Protein AF-A0A921MNQ8-F1 (afdb_monomer)

Solvent-accessible surface area (backbone atoms only — not comparable to full-atom values): 16212 Å² total; per-residue (Å²): 132,75,90,80,47,59,71,80,48,76,34,34,32,34,28,33,43,46,39,56,14,23,49,24,14,42,30,33,13,11,67,68,68,28,52,24,38,37,38,22,56,44,91,56,85,64,49,97,42,64,63,49,69,59,57,82,58,82,85,42,83,50,44,30,28,70,40,35,52,50,43,34,72,71,53,42,96,52,57,78,63,79,76,83,46,85,70,76,75,62,81,83,52,67,67,60,55,50,52,52,54,54,48,49,29,53,77,20,60,36,46,75,43,60,48,31,36,80,76,42,54,35,69,58,90,50,33,36,43,28,35,31,33,37,44,96,87,44,67,33,28,35,40,21,57,22,37,36,34,40,74,37,60,49,46,38,73,60,64,24,90,54,69,70,82,87,68,84,67,82,89,77,85,81,81,92,72,86,78,77,77,79,79,86,71,78,86,84,92,79,93,79,82,92,74,98,66,93,68,86,70,77,78,75,75,84,73,80,58,76,66,48,29,41,48,93,72,30,40,26,41,36,42,26,40,89,42,43,60,81,53,92,84,48,57,77,59,49,68,35,34,44,47,17,15,43,44,5,30,52,52,10,42,51,40,25,53,23,46,71,67,75,44,50,69,91,73,57,57,63,68,62,50,51,53,53,38,50,76,56,48,41,50,117

InterPro domains:
  IPR036188 FAD/NAD(P)-binding domain superfamily [G3DSA:3.50.50.60] (9-174)
  IPR036188 FAD/NAD(P)-binding domain superfamily [SSF51905] (6-259)
  IPR039650 H(2):CoB-CoM heterodisulfide,ferredoxin reductase subunit A-like [PTHR43498] (10-164)

Organism: NCBI:txid106588

Foldseek 3Di:
DQVPFAAPAEWQEEFEAQELLSLLQLLLLLQLVTRYEYEHQAPARCHVPPPLLLPPCLVPLQCWFPSLVLLCQQVPPCSNPPPVDPVVSPDSDPVSSRVSSVVSSVVSVYHYHYSKAFDEFDDDQQEGQFTWIAHPNGIHTYGYQAYEYAPLPHCVRSVFPWPDPPPPDDDDDDDDDDPDDDDPDDDDDDDDDDDDDPDPDPPPDDDDDLVQQQGPRHKRYGYAALRGDDDDVCSVVCNRSSNRNLSSSLNNNLSSVCSVVVHISVPDDPVVSVVVCVVSTGDD

Structure (mmCIF, N/CA/C/O backbone):
data_AF-A0A921MNQ8-F1
#
_entry.id   AF-A0A921MNQ8-F1
#
loop_
_atom_site.group_PDB
_atom_site.id
_atom_site.type_symbol
_atom_site.label_atom_id
_atom_site.label_alt_id
_atom_site.label_comp_id
_atom_site.label_asym_id
_atom_site.label_entity_id
_atom_site.label_seq_id
_atom_site.pdbx_PDB_ins_code
_atom_site.Cartn_x
_atom_site.Cartn_y
_atom_site.Cartn_z
_atom_site.occupancy
_atom_site.B_iso_or_equiv
_atom_site.auth_seq_id
_atom_site.auth_comp_id
_atom_site.auth_asym_id
_atom_site.auth_atom_id
_atom_site.pdbx_PDB_model_num
ATOM 1 N N . MET A 1 1 ? -15.368 -4.681 20.243 1.00 48.28 1 MET A N 1
ATOM 2 C CA . MET A 1 1 ? -16.269 -3.681 19.640 1.00 48.28 1 MET A CA 1
ATOM 3 C C . MET A 1 1 ? -15.423 -2.714 18.827 1.00 48.28 1 MET A C 1
ATOM 5 O O . MET A 1 1 ? -14.555 -2.076 19.402 1.00 48.28 1 MET A O 1
ATOM 9 N N . ILE A 1 2 ? -15.581 -2.697 17.499 1.00 54.72 2 ILE A N 1
ATOM 10 C CA . ILE A 1 2 ? -14.886 -1.758 16.589 1.00 54.72 2 ILE A CA 1
ATOM 11 C C . ILE A 1 2 ? -15.704 -0.458 16.424 1.00 54.72 2 ILE A C 1
ATOM 13 O O . ILE A 1 2 ? -15.151 0.575 16.066 1.00 54.72 2 ILE A O 1
ATOM 17 N N . HIS A 1 3 ? -17.005 -0.504 16.741 1.00 55.00 3 HIS A N 1
ATOM 18 C CA . HIS A 1 3 ? -17.980 0.561 16.488 1.00 55.00 3 HIS A CA 1
ATOM 19 C C . HIS A 1 3 ? -17.766 1.867 17.276 1.00 55.00 3 HIS A C 1
ATOM 21 O O . HIS A 1 3 ? -18.306 2.884 16.858 1.00 55.00 3 HIS A O 1
ATOM 27 N N . ASP A 1 4 ? -16.927 1.874 18.318 1.00 75.88 4 ASP A N 1
ATOM 28 C CA . ASP A 1 4 ? -16.710 3.055 19.174 1.00 75.88 4 ASP A CA 1
ATOM 29 C C . ASP A 1 4 ? -15.338 3.728 18.981 1.00 75.88 4 ASP A C 1
ATOM 31 O O . ASP A 1 4 ? -14.985 4.651 19.714 1.00 75.88 4 ASP A O 1
ATOM 35 N N . LEU A 1 5 ? -14.523 3.280 18.017 1.00 89.31 5 LEU A N 1
ATOM 36 C CA . LEU A 1 5 ? -13.203 3.878 17.798 1.00 89.31 5 LEU A CA 1
ATOM 37 C C . LEU A 1 5 ? -13.298 5.155 16.944 1.00 89.31 5 LEU A C 1
ATOM 39 O O . LEU A 1 5 ? -13.879 5.117 15.855 1.00 89.31 5 LEU A O 1
ATOM 43 N N . PRO A 1 6 ? -12.666 6.272 17.355 1.00 94.06 6 PRO A N 1
ATOM 44 C CA . PRO A 1 6 ? -12.668 7.494 16.563 1.00 94.06 6 PRO A CA 1
ATOM 45 C C . PRO A 1 6 ? -11.903 7.285 15.250 1.00 94.06 6 PRO A C 1
ATOM 47 O O . PRO A 1 6 ? -10.738 6.871 15.237 1.00 94.06 6 PRO A O 1
ATOM 50 N N . VAL A 1 7 ? -12.557 7.599 14.130 1.00 96.06 7 VAL A N 1
ATOM 51 C CA . VAL A 1 7 ? -11.935 7.574 12.801 1.00 96.06 7 VAL A CA 1
ATOM 52 C C . VAL A 1 7 ? -11.150 8.864 12.594 1.00 96.06 7 VAL A C 1
ATOM 54 O O . VAL A 1 7 ? -11.740 9.932 12.444 1.00 96.06 7 VAL A O 1
ATOM 57 N N . ILE A 1 8 ? -9.821 8.773 12.539 1.00 96.38 8 ILE A N 1
ATOM 58 C CA . ILE A 1 8 ? -8.952 9.960 12.428 1.00 96.38 8 ILE A CA 1
ATOM 59 C C . ILE A 1 8 ? -8.482 10.262 11.003 1.00 96.38 8 ILE A C 1
ATOM 61 O O . ILE A 1 8 ? -8.055 11.383 10.702 1.00 96.38 8 ILE A O 1
ATOM 65 N N . ARG A 1 9 ? -8.540 9.266 10.113 1.00 97.00 9 ARG A N 1
ATOM 66 C CA . ARG A 1 9 ? -8.137 9.377 8.707 1.00 97.00 9 ARG A CA 1
ATOM 67 C C . ARG A 1 9 ? -8.991 8.477 7.817 1.00 97.00 9 ARG A C 1
ATOM 69 O O . ARG A 1 9 ? -9.457 7.416 8.228 1.00 97.00 9 ARG A O 1
ATOM 76 N N . LYS A 1 10 ? -9.150 8.918 6.568 1.00 98.00 10 LYS A N 1
ATOM 77 C CA . LYS A 1 10 ? -9.687 8.134 5.450 1.00 98.00 10 LYS A CA 1
ATOM 78 C C . LYS A 1 10 ? -8.758 8.295 4.251 1.00 98.00 10 LYS A C 1
ATOM 80 O O . LYS A 1 10 ? -8.403 9.434 3.920 1.00 98.00 10 LYS A O 1
ATOM 85 N N . ALA A 1 11 ? -8.400 7.188 3.617 1.00 98.38 11 ALA A N 1
ATOM 86 C CA . ALA A 1 11 ? -7.505 7.138 2.466 1.00 98.38 11 ALA A CA 1
ATOM 87 C C . ALA A 1 11 ? -8.079 6.230 1.368 1.00 98.38 11 ALA A C 1
ATOM 89 O O . ALA A 1 11 ? -8.935 5.383 1.623 1.00 98.38 11 ALA A O 1
ATOM 90 N N . ASP A 1 12 ? -7.607 6.407 0.139 1.00 98.62 12 ASP A N 1
ATOM 91 C CA . ASP A 1 12 ? -7.882 5.453 -0.934 1.00 98.62 12 ASP A CA 1
ATOM 92 C C . ASP A 1 12 ? -7.065 4.179 -0.708 1.00 98.62 12 ASP A C 1
ATOM 94 O O . ASP A 1 12 ? -7.605 3.074 -0.747 1.00 98.62 12 ASP A O 1
ATOM 98 N N . VAL A 1 13 ? -5.775 4.349 -0.400 1.00 98.69 13 VAL A N 1
ATOM 99 C CA . VAL A 1 13 ? -4.830 3.256 -0.167 1.00 98.69 13 VAL A CA 1
ATOM 100 C C . VAL A 1 13 ? -4.113 3.469 1.163 1.00 98.69 13 VAL A C 1
ATOM 102 O O . VAL A 1 13 ? -3.535 4.530 1.401 1.00 98.69 13 VAL A O 1
ATOM 105 N N . VAL A 1 14 ? -4.123 2.451 2.023 1.00 98.56 14 VAL A N 1
ATOM 106 C CA . VAL A 1 14 ? -3.311 2.414 3.248 1.00 98.56 14 VAL A CA 1
ATOM 107 C C . VAL A 1 14 ? -2.235 1.347 3.101 1.00 98.56 14 VAL A C 1
ATOM 109 O O . VAL A 1 14 ? -2.548 0.185 2.855 1.00 98.56 14 VAL A O 1
ATOM 112 N N . VAL A 1 15 ? -0.971 1.723 3.271 1.00 97.38 15 VAL A N 1
ATOM 113 C CA . VAL A 1 15 ? 0.187 0.828 3.169 1.00 97.38 15 VAL A CA 1
ATOM 114 C C . VAL A 1 15 ? 0.813 0.633 4.544 1.00 97.38 15 VAL A C 1
ATOM 116 O O . VAL A 1 15 ? 1.037 1.597 5.277 1.00 97.38 15 VAL A O 1
ATOM 119 N N . LEU A 1 16 ? 1.098 -0.619 4.901 1.00 94.56 16 LEU A N 1
ATOM 120 C CA . LEU A 1 16 ? 1.581 -0.976 6.235 1.00 94.56 16 LEU A CA 1
ATOM 121 C C . LEU A 1 16 ? 3.096 -1.261 6.236 1.00 94.56 16 LEU A C 1
ATOM 123 O O . LEU A 1 16 ? 3.588 -2.114 5.489 1.00 94.56 16 LEU A O 1
ATOM 127 N N . GLY A 1 17 ? 3.827 -0.570 7.113 1.00 88.50 17 GLY A N 1
ATOM 128 C CA . GLY A 1 17 ? 5.274 -0.679 7.327 1.00 88.50 17 GLY A CA 1
ATOM 129 C C . GLY A 1 17 ? 6.124 0.132 6.345 1.00 88.50 17 GLY A C 1
ATOM 130 O O . GLY A 1 17 ? 5.618 0.699 5.386 1.00 88.50 17 GLY A O 1
ATOM 131 N N . THR A 1 18 ? 7.443 0.156 6.547 1.00 85.38 18 THR A N 1
ATOM 132 C CA . THR A 1 18 ? 8.406 0.898 5.702 1.00 85.38 18 THR A CA 1
ATOM 133 C C . THR A 1 18 ? 9.465 0.007 5.049 1.00 85.38 18 THR A C 1
ATOM 135 O O . THR A 1 18 ? 10.602 0.406 4.808 1.00 85.38 18 THR A O 1
ATOM 138 N N . ARG A 1 19 ? 9.096 -1.230 4.707 1.00 81.31 19 ARG A N 1
ATOM 139 C CA . ARG A 1 19 ? 9.978 -2.159 3.978 1.00 81.31 19 ARG A CA 1
ATOM 140 C C . ARG A 1 19 ? 10.089 -1.773 2.494 1.00 81.31 19 ARG A C 1
ATOM 142 O O . ARG A 1 19 ? 9.254 -1.014 2.009 1.00 81.31 19 ARG A O 1
ATOM 149 N N . PRO A 1 20 ? 11.053 -2.324 1.724 1.00 79.25 20 PRO A N 1
ATOM 150 C CA . PRO A 1 20 ? 11.201 -1.996 0.302 1.00 79.25 20 PRO A CA 1
ATOM 151 C C . PRO A 1 20 ? 9.910 -2.160 -0.512 1.00 79.25 20 PRO A C 1
ATOM 153 O O . PRO A 1 20 ? 9.582 -1.296 -1.317 1.00 79.25 20 PRO A O 1
ATOM 156 N N . ALA A 1 21 ? 9.152 -3.230 -0.244 1.00 84.69 21 ALA A N 1
ATOM 157 C CA . ALA A 1 21 ? 7.840 -3.452 -0.844 1.00 84.69 21 ALA A CA 1
ATOM 158 C C . ALA A 1 21 ? 6.834 -2.360 -0.450 1.00 84.69 21 ALA A C 1
ATOM 160 O O . ALA A 1 21 ? 6.159 -1.815 -1.314 1.00 84.69 21 ALA A O 1
ATOM 161 N N . SER A 1 22 ? 6.780 -1.980 0.829 1.00 89.69 22 SER A N 1
ATOM 162 C CA . SER A 1 22 ? 5.887 -0.922 1.308 1.00 89.69 22 SER A CA 1
ATOM 163 C C . SER A 1 22 ? 6.189 0.423 0.653 1.00 89.69 22 SER A C 1
ATOM 165 O O . SER A 1 22 ? 5.273 1.113 0.219 1.00 89.69 22 SER A O 1
ATOM 167 N N . ILE A 1 23 ? 7.468 0.795 0.537 1.00 91.19 23 ILE A N 1
ATOM 168 C CA . ILE A 1 23 ? 7.842 2.073 -0.081 1.00 91.19 23 ILE A CA 1
ATOM 169 C C . ILE A 1 23 ? 7.516 2.064 -1.576 1.00 91.19 23 ILE A C 1
ATOM 171 O O . ILE A 1 23 ? 6.903 3.013 -2.059 1.00 91.19 23 ILE A O 1
ATOM 175 N N . GLY A 1 24 ? 7.857 0.985 -2.289 1.00 91.19 24 GLY A N 1
ATOM 176 C CA . GLY A 1 24 ? 7.499 0.834 -3.701 1.00 91.19 24 GLY A CA 1
ATOM 177 C C . GLY A 1 24 ? 5.985 0.909 -3.921 1.00 91.19 24 GLY A C 1
ATOM 178 O O . GLY A 1 24 ? 5.531 1.595 -4.832 1.00 91.19 24 GLY A O 1
ATOM 179 N N . ALA A 1 25 ? 5.201 0.279 -3.041 1.00 94.25 25 ALA A N 1
ATOM 180 C CA . ALA A 1 25 ? 3.743 0.318 -3.090 1.00 94.25 25 ALA A CA 1
ATOM 181 C C . ALA A 1 25 ? 3.180 1.715 -2.830 1.00 94.25 25 ALA A C 1
ATOM 183 O O . ALA A 1 25 ? 2.339 2.188 -3.590 1.00 94.25 25 ALA A O 1
ATOM 184 N N . ALA A 1 26 ? 3.660 2.395 -1.791 1.00 96.88 26 ALA A N 1
ATOM 185 C CA . ALA A 1 26 ? 3.174 3.719 -1.432 1.00 96.88 26 ALA A CA 1
ATOM 186 C C . ALA A 1 26 ? 3.508 4.763 -2.504 1.00 96.88 26 ALA A C 1
ATOM 188 O O . ALA A 1 26 ? 2.627 5.510 -2.927 1.00 96.88 26 ALA A O 1
ATOM 189 N N . VAL A 1 27 ? 4.753 4.775 -2.996 1.00 96.69 27 VAL A N 1
ATOM 190 C CA . VAL A 1 27 ? 5.181 5.682 -4.072 1.00 96.69 27 VAL A CA 1
ATOM 191 C C . VAL A 1 27 ? 4.382 5.424 -5.348 1.00 96.69 27 VAL A C 1
ATOM 193 O O . VAL A 1 27 ? 3.910 6.371 -5.975 1.00 96.69 27 VAL A O 1
ATOM 196 N N . ALA A 1 28 ? 4.191 4.159 -5.729 1.00 96.31 28 ALA A N 1
ATOM 197 C CA . ALA A 1 28 ? 3.429 3.820 -6.925 1.00 96.31 28 ALA A CA 1
ATOM 198 C C . ALA A 1 28 ? 1.945 4.200 -6.804 1.00 96.31 28 ALA A C 1
ATOM 200 O O . ALA A 1 28 ? 1.397 4.788 -7.732 1.00 96.31 28 ALA A O 1
ATOM 201 N N . ALA A 1 29 ? 1.309 3.933 -5.659 1.00 98.06 29 ALA A N 1
ATOM 202 C CA . ALA A 1 29 ? -0.084 4.310 -5.424 1.00 98.06 29 ALA A CA 1
ATOM 203 C C . ALA A 1 29 ? -0.283 5.837 -5.451 1.00 98.06 29 ALA A C 1
ATOM 205 O O . ALA A 1 29 ? -1.207 6.325 -6.104 1.00 98.06 29 ALA A O 1
ATOM 206 N N . GLY A 1 30 ? 0.615 6.589 -4.804 1.00 98.19 30 GLY A N 1
ATOM 207 C CA . GLY A 1 30 ? 0.588 8.053 -4.811 1.00 98.19 30 GLY A CA 1
ATOM 208 C C . GLY A 1 30 ? 0.765 8.640 -6.215 1.00 98.19 30 GLY A C 1
ATOM 209 O O . GLY A 1 30 ? -0.012 9.497 -6.631 1.00 98.19 30 GLY A O 1
ATOM 210 N N . ARG A 1 31 ? 1.707 8.106 -7.007 1.00 97.31 31 ARG A N 1
ATOM 211 C CA . ARG A 1 31 ? 1.929 8.520 -8.410 1.00 97.31 31 ARG A CA 1
ATOM 212 C C . ARG A 1 31 ? 0.764 8.193 -9.343 1.00 97.31 31 ARG A C 1
ATOM 214 O O . ARG A 1 31 ? 0.559 8.898 -10.325 1.00 97.31 31 ARG A O 1
ATOM 221 N N . GLU A 1 32 ? -0.020 7.165 -9.031 1.00 97.44 32 GLU A N 1
ATOM 222 C CA . GLU A 1 32 ? -1.281 6.863 -9.723 1.00 97.44 32 GLU A CA 1
ATOM 223 C C . GLU A 1 32 ? -2.452 7.764 -9.276 1.00 97.44 32 GLU A C 1
ATOM 225 O O . GLU A 1 32 ? -3.580 7.606 -9.759 1.00 97.44 32 GLU A O 1
ATOM 230 N N . GLY A 1 33 ? -2.190 8.721 -8.378 1.00 97.69 33 GLY A N 1
ATOM 231 C CA . GLY A 1 33 ? -3.136 9.733 -7.914 1.00 97.69 33 GLY A CA 1
ATOM 232 C C . GLY A 1 33 ? -4.012 9.297 -6.740 1.00 97.69 33 GLY A C 1
ATOM 233 O O . GLY A 1 33 ? -4.976 9.992 -6.422 1.00 97.69 33 GLY A O 1
ATOM 234 N N . ALA A 1 34 ? -3.727 8.159 -6.100 1.00 98.50 34 ALA A N 1
ATOM 235 C CA . ALA A 1 34 ? -4.500 7.710 -4.946 1.00 98.50 34 ALA A CA 1
ATOM 236 C C . ALA A 1 34 ? -4.126 8.503 -3.686 1.00 98.50 34 ALA A C 1
ATOM 238 O O . ALA A 1 34 ? -2.939 8.687 -3.391 1.00 98.50 34 ALA A O 1
ATOM 239 N N . LYS A 1 35 ? -5.123 8.890 -2.875 1.00 98.69 35 LYS A N 1
ATOM 240 C CA . LYS A 1 35 ? -4.875 9.423 -1.529 1.00 98.69 35 LYS A CA 1
ATOM 241 C C . LYS A 1 35 ? -4.254 8.323 -0.670 1.00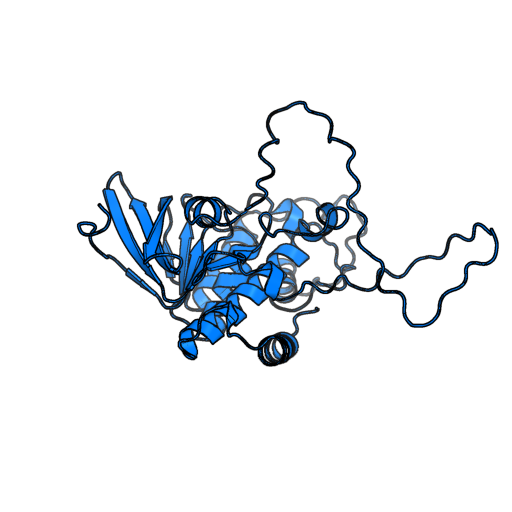 98.69 35 LYS A C 1
ATOM 243 O O . LYS A 1 35 ? -4.965 7.447 -0.172 1.00 98.69 35 LYS A O 1
ATOM 248 N N . THR A 1 36 ? -2.934 8.365 -0.525 1.00 98.75 36 THR A N 1
ATOM 249 C CA . THR A 1 36 ? -2.142 7.261 0.023 1.00 98.75 36 THR A CA 1
ATOM 250 C C . THR A 1 36 ? -1.602 7.606 1.404 1.00 98.75 36 THR A C 1
ATOM 252 O O . THR A 1 36 ? -0.995 8.661 1.589 1.00 98.75 36 THR A O 1
ATOM 255 N N . LEU A 1 37 ? -1.799 6.695 2.356 1.00 98.50 37 LEU A N 1
ATOM 256 C CA . LEU A 1 37 ? -1.279 6.790 3.718 1.00 98.50 37 LEU A CA 1
ATOM 257 C C . LEU A 1 37 ? -0.336 5.618 4.006 1.00 98.50 37 LEU A C 1
ATOM 259 O O . LEU A 1 37 ? -0.728 4.461 3.866 1.00 98.50 37 LEU A O 1
ATOM 263 N N . LEU A 1 38 ? 0.888 5.908 4.436 1.00 97.38 38 LEU A N 1
ATOM 264 C CA . LEU A 1 38 ? 1.884 4.924 4.862 1.00 97.38 38 LEU A CA 1
ATOM 265 C C . LEU A 1 38 ? 2.004 4.940 6.391 1.00 97.38 38 LEU A C 1
ATOM 267 O O . LEU A 1 38 ? 2.269 5.992 6.971 1.00 97.38 38 LEU A O 1
ATOM 271 N N . ILE A 1 39 ? 1.833 3.790 7.044 1.00 96.12 39 ILE A N 1
ATOM 272 C CA . ILE A 1 39 ? 1.850 3.680 8.512 1.00 96.12 39 ILE A CA 1
ATOM 273 C C . ILE A 1 39 ? 3.083 2.904 8.971 1.00 96.12 39 ILE A C 1
ATOM 275 O O . ILE A 1 39 ? 3.310 1.777 8.533 1.00 96.12 39 ILE A O 1
ATOM 279 N N . GLU A 1 40 ? 3.845 3.479 9.896 1.00 92.12 40 GLU A N 1
ATOM 280 C CA . GLU A 1 40 ? 5.062 2.901 10.458 1.00 92.12 40 GLU A CA 1
ATOM 281 C C . GLU A 1 40 ? 5.087 3.001 11.990 1.00 92.12 40 GLU A C 1
ATOM 283 O O . GLU A 1 40 ? 4.847 4.059 12.574 1.00 92.12 40 GLU A O 1
ATOM 288 N N . ARG A 1 41 ? 5.454 1.897 12.653 1.00 91.56 41 ARG A N 1
ATOM 289 C CA . ARG A 1 41 ? 5.579 1.827 14.118 1.00 91.56 41 ARG A CA 1
ATOM 290 C C . ARG A 1 41 ? 6.832 2.534 14.636 1.00 91.56 41 ARG A C 1
ATOM 292 O O . ARG A 1 41 ? 6.852 3.006 15.771 1.00 91.56 41 ARG A O 1
ATOM 299 N N . SER A 1 42 ? 7.890 2.572 13.835 1.00 88.94 42 SER A N 1
ATOM 300 C CA . SER A 1 42 ? 9.168 3.196 14.165 1.00 88.94 42 SER A CA 1
ATOM 301 C C . SER A 1 42 ? 9.099 4.723 14.024 1.00 88.94 42 SER A C 1
ATOM 303 O O . SER A 1 42 ? 8.158 5.285 13.468 1.00 88.94 42 SER A O 1
ATOM 305 N N . ARG A 1 43 ? 10.101 5.427 14.566 1.00 89.44 43 ARG A N 1
ATOM 306 C CA . ARG A 1 43 ? 10.205 6.905 14.506 1.00 89.44 43 ARG A CA 1
ATOM 307 C C . ARG A 1 43 ? 10.682 7.437 13.154 1.00 89.44 43 ARG A C 1
ATOM 309 O O . ARG A 1 43 ? 10.705 8.641 12.935 1.00 89.44 43 ARG A O 1
ATOM 316 N N . GLU A 1 44 ? 11.132 6.541 12.296 1.00 85.25 44 GLU A N 1
ATOM 317 C CA . GLU A 1 44 ? 11.717 6.828 11.001 1.00 85.25 44 GLU A CA 1
ATOM 318 C C . GLU A 1 44 ? 11.482 5.631 10.082 1.00 85.25 44 GLU A C 1
ATOM 320 O O . GLU A 1 44 ? 11.041 4.575 10.536 1.00 85.25 44 GLU A O 1
ATOM 325 N N . ILE A 1 45 ? 11.783 5.800 8.793 1.00 84.44 45 ILE A N 1
ATOM 326 C CA . ILE A 1 45 ? 11.735 4.713 7.815 1.00 84.44 45 ILE A CA 1
ATOM 327 C C . ILE A 1 45 ? 12.726 3.630 8.262 1.00 84.44 45 ILE A C 1
ATOM 329 O O . ILE A 1 45 ? 13.945 3.818 8.189 1.00 84.44 45 ILE A O 1
ATOM 333 N N . ASP A 1 46 ? 12.183 2.509 8.723 1.00 69.62 46 ASP A N 1
ATOM 334 C CA . ASP A 1 46 ? 12.907 1.384 9.300 1.00 69.62 46 ASP A CA 1
ATOM 335 C C . ASP A 1 46 ? 13.034 0.297 8.236 1.00 69.62 46 ASP A C 1
ATOM 337 O O . ASP A 1 46 ? 12.339 -0.716 8.243 1.00 69.62 46 ASP A O 1
ATOM 341 N N . VAL A 1 47 ? 13.893 0.551 7.243 1.00 64.44 47 VAL A N 1
ATOM 342 C CA . VAL A 1 47 ? 14.232 -0.453 6.231 1.00 64.44 47 VAL A CA 1
ATOM 343 C C . VAL A 1 47 ? 15.315 -1.363 6.830 1.00 64.44 47 VAL A C 1
ATOM 345 O O . VAL A 1 47 ? 16.480 -0.946 6.869 1.00 64.44 47 VAL A O 1
ATOM 348 N N . PRO A 1 48 ? 15.015 -2.612 7.253 1.00 50.94 48 PRO A N 1
ATOM 349 C CA . PRO A 1 48 ? 15.971 -3.476 7.960 1.00 50.94 48 PRO A CA 1
ATOM 350 C C . PRO A 1 48 ? 17.162 -3.931 7.101 1.00 50.94 48 PRO A C 1
ATOM 352 O O . PRO A 1 48 ? 17.970 -4.752 7.525 1.00 50.94 48 PRO A O 1
ATOM 355 N N . THR A 1 49 ? 17.296 -3.436 5.872 1.00 47.50 49 THR A N 1
ATOM 356 C CA . THR A 1 49 ? 18.307 -3.905 4.929 1.00 47.50 49 THR A CA 1
ATOM 357 C C . THR A 1 49 ? 18.627 -2.835 3.890 1.00 47.50 49 THR A C 1
ATOM 359 O O . THR A 1 49 ? 18.476 -3.017 2.686 1.00 47.50 49 THR A O 1
ATOM 362 N N . VAL A 1 50 ? 19.157 -1.701 4.363 1.00 41.47 50 VAL A N 1
ATOM 363 C CA . VAL A 1 50 ? 19.971 -0.816 3.507 1.00 41.47 50 VAL A CA 1
ATOM 364 C C . VAL A 1 50 ? 21.067 -1.636 2.813 1.00 41.47 50 VAL A C 1
ATOM 366 O O . VAL A 1 50 ? 21.361 -1.392 1.654 1.00 41.47 50 VAL A O 1
ATOM 369 N N . SER A 1 51 ? 21.608 -2.666 3.476 1.00 41.06 51 SER A N 1
ATOM 370 C CA . SER A 1 51 ? 22.519 -3.649 2.881 1.00 41.06 51 SER A CA 1
ATOM 371 C C . SER A 1 51 ? 21.908 -4.371 1.678 1.00 41.06 51 SER A C 1
ATOM 373 O O . SER A 1 51 ? 22.528 -4.359 0.630 1.00 41.06 51 SER A O 1
ATOM 375 N N . SER A 1 52 ? 20.688 -4.912 1.752 1.00 48.31 52 SER A N 1
ATOM 376 C CA . SER A 1 52 ? 20.126 -5.675 0.622 1.00 48.31 52 SER A CA 1
ATOM 377 C C . SER A 1 52 ? 19.570 -4.811 -0.509 1.00 48.31 52 SER A C 1
ATOM 379 O O . SER A 1 52 ? 19.573 -5.266 -1.645 1.00 48.31 52 SER A O 1
ATOM 381 N N . LEU A 1 53 ? 19.138 -3.570 -0.238 1.00 48.28 53 LEU A N 1
ATOM 382 C CA . LEU A 1 53 ? 18.821 -2.575 -1.284 1.00 48.28 53 LEU A CA 1
ATOM 383 C C . LEU A 1 53 ? 20.068 -2.085 -2.036 1.00 48.28 53 LEU A C 1
ATOM 385 O O . LEU A 1 53 ? 19.954 -1.511 -3.113 1.00 48.28 53 LEU A O 1
ATOM 389 N N . THR A 1 54 ? 21.248 -2.258 -1.440 1.00 45.47 54 THR A N 1
ATOM 390 C CA . THR A 1 54 ? 22.529 -1.761 -1.967 1.00 45.47 54 THR A CA 1
ATOM 391 C C . THR A 1 54 ? 23.494 -2.886 -2.320 1.00 45.47 54 THR A C 1
ATOM 393 O O . THR A 1 54 ? 24.601 -2.635 -2.801 1.00 45.47 54 THR A O 1
ATOM 396 N N . GLU A 1 55 ? 23.066 -4.137 -2.130 1.00 49.50 55 GLU A N 1
ATOM 397 C CA . GLU A 1 55 ? 23.644 -5.302 -2.775 1.00 49.50 55 GLU A CA 1
ATOM 398 C C . GLU A 1 55 ? 23.396 -5.127 -4.268 1.00 49.50 55 GLU A C 1
ATOM 400 O O . GLU A 1 55 ? 22.337 -5.444 -4.803 1.00 49.50 55 GLU A O 1
ATOM 405 N N . ASN A 1 56 ? 24.389 -4.502 -4.894 1.00 45.66 56 ASN A N 1
ATOM 406 C CA . ASN A 1 56 ? 24.423 -4.048 -6.269 1.00 45.66 56 ASN A CA 1
ATOM 407 C C . ASN A 1 56 ? 24.371 -5.257 -7.215 1.00 45.66 56 ASN A C 1
ATOM 409 O O . ASN A 1 56 ? 25.389 -5.671 -7.766 1.00 45.66 56 ASN A O 1
ATOM 413 N N . ARG A 1 57 ? 23.189 -5.860 -7.347 1.00 49.19 57 ARG A N 1
ATOM 414 C CA . ARG A 1 57 ? 22.873 -6.834 -8.389 1.00 49.19 57 ARG A CA 1
ATOM 415 C C . ARG A 1 57 ? 22.289 -6.092 -9.587 1.00 49.19 57 ARG A C 1
ATOM 417 O O . ARG A 1 57 ? 21.105 -6.216 -9.885 1.00 49.19 57 ARG A O 1
ATOM 424 N N . ASN A 1 58 ? 23.111 -5.249 -10.216 1.00 42.50 58 ASN A N 1
ATOM 425 C CA . ASN A 1 58 ? 22.766 -4.552 -11.467 1.00 42.50 58 ASN A CA 1
ATOM 426 C C . ASN A 1 58 ? 22.534 -5.529 -12.633 1.00 42.50 58 ASN A C 1
ATOM 428 O O . ASN A 1 58 ? 21.964 -5.161 -13.650 1.00 42.50 58 ASN A O 1
ATOM 432 N N . ASP A 1 59 ? 22.963 -6.773 -12.461 1.00 44.72 59 ASP A N 1
ATOM 433 C CA . ASP A 1 59 ? 22.702 -7.937 -13.297 1.00 44.72 59 ASP A CA 1
ATOM 434 C C . ASP A 1 59 ? 21.324 -8.574 -13.039 1.00 44.72 59 ASP A C 1
ATOM 436 O O . ASP A 1 59 ? 20.984 -9.561 -13.684 1.00 44.72 59 ASP A O 1
ATOM 440 N N . CYS A 1 60 ? 20.509 -8.033 -12.121 1.00 49.44 60 CYS A N 1
ATOM 441 C CA . CYS A 1 60 ? 19.142 -8.499 -11.914 1.00 49.44 60 CYS A CA 1
ATOM 442 C C . CYS A 1 60 ? 18.235 -8.003 -13.059 1.00 49.44 60 CYS A C 1
ATOM 444 O O . CYS A 1 60 ? 17.943 -6.805 -13.115 1.00 49.44 60 CYS A O 1
ATOM 446 N N . PRO A 1 61 ? 17.696 -8.894 -13.915 1.00 47.97 61 PRO A N 1
ATOM 447 C CA . PRO A 1 61 ? 16.801 -8.505 -15.012 1.00 47.97 61 PRO A CA 1
ATOM 448 C C . PRO A 1 61 ? 15.513 -7.830 -14.519 1.00 47.97 61 PRO A C 1
ATOM 450 O O . PRO A 1 61 ? 14.849 -7.125 -15.268 1.00 47.97 61 PRO A O 1
ATOM 453 N N . ALA A 1 62 ? 15.175 -8.015 -13.238 1.00 53.56 62 ALA A N 1
ATOM 454 C CA . ALA A 1 62 ? 14.011 -7.432 -12.587 1.00 53.56 62 ALA A CA 1
ATOM 455 C C . ALA A 1 62 ? 14.245 -6.009 -12.046 1.00 53.56 62 ALA A C 1
ATOM 457 O O . ALA A 1 62 ? 13.402 -5.511 -11.314 1.00 53.56 62 ALA A O 1
ATOM 458 N N . ALA A 1 63 ? 15.366 -5.341 -12.343 1.00 56.56 63 ALA A N 1
ATOM 459 C CA . ALA A 1 63 ? 15.711 -4.027 -11.784 1.00 56.56 63 ALA A CA 1
ATOM 460 C C . ALA A 1 63 ? 15.052 -2.819 -12.490 1.00 56.56 63 ALA A C 1
ATOM 462 O O . ALA A 1 63 ? 15.605 -1.727 -12.425 1.00 56.56 63 ALA A O 1
ATOM 463 N N . GLY A 1 64 ? 13.905 -2.993 -13.157 1.00 69.56 64 GLY A N 1
ATOM 464 C CA . GLY A 1 64 ? 13.140 -1.903 -13.783 1.00 69.56 64 GLY A CA 1
ATOM 465 C C . GLY A 1 64 ? 12.277 -1.103 -12.795 1.00 69.56 64 GLY A C 1
ATOM 466 O O . GLY A 1 64 ? 12.159 -1.461 -11.621 1.00 69.56 64 GLY A O 1
ATOM 467 N N . GLY A 1 65 ? 11.651 -0.028 -13.276 1.00 81.88 65 GLY A N 1
ATOM 468 C CA . GLY A 1 65 ? 10.638 0.740 -12.547 1.00 81.88 65 GLY A CA 1
ATOM 469 C C . GLY A 1 65 ? 11.163 1.480 -11.310 1.00 81.88 65 GLY A C 1
ATOM 470 O O . GLY A 1 65 ? 12.212 2.129 -11.345 1.00 81.88 65 GLY A O 1
ATOM 471 N N . PHE A 1 66 ? 10.420 1.386 -10.201 1.00 84.94 66 PHE A N 1
ATOM 472 C CA . PHE A 1 66 ? 10.729 2.085 -8.946 1.00 84.94 66 PHE A CA 1
ATOM 473 C C . PHE A 1 66 ? 12.136 1.758 -8.429 1.00 84.94 66 PHE A C 1
ATOM 475 O O . PHE A 1 66 ? 12.853 2.651 -7.972 1.00 84.94 66 PHE A O 1
ATOM 482 N N . TYR A 1 67 ? 12.553 0.491 -8.510 1.00 79.69 67 TYR A N 1
ATOM 483 C CA . TYR A 1 67 ? 13.866 0.088 -8.016 1.00 79.69 67 TYR A CA 1
ATOM 484 C C . TYR A 1 67 ? 15.012 0.693 -8.841 1.00 79.69 67 TYR A C 1
ATOM 486 O O . TYR A 1 67 ? 16.008 1.136 -8.268 1.00 79.69 67 TYR A O 1
ATOM 494 N N . GLN A 1 68 ? 14.855 0.784 -10.167 1.00 78.69 68 GLN A N 1
ATOM 495 C CA . GLN A 1 68 ? 15.839 1.434 -11.040 1.00 78.69 68 GLN A CA 1
ATOM 496 C C . GLN A 1 68 ? 16.015 2.908 -10.686 1.00 78.69 68 GLN A C 1
ATOM 498 O O . GLN A 1 68 ? 17.133 3.416 -10.590 1.00 78.69 68 GLN A O 1
ATOM 503 N N . GLU A 1 69 ? 14.897 3.598 -10.476 1.00 84.81 69 GLU A N 1
ATOM 504 C CA . GLU A 1 69 ? 14.892 5.003 -10.096 1.00 84.81 69 GLU A CA 1
ATOM 505 C C . GLU A 1 69 ? 15.558 5.209 -8.734 1.00 84.81 69 GLU A C 1
ATOM 507 O O . GLU A 1 69 ? 16.388 6.108 -8.579 1.00 84.81 69 GLU A O 1
ATOM 512 N N . LEU A 1 70 ? 15.248 4.343 -7.764 1.00 82.81 70 LEU A N 1
ATOM 513 C CA . LEU A 1 70 ? 15.888 4.355 -6.456 1.00 82.81 70 LEU A CA 1
ATOM 514 C C . LEU A 1 70 ? 17.408 4.206 -6.588 1.00 82.81 70 LEU A C 1
ATOM 516 O O . LEU A 1 70 ? 18.144 5.003 -6.005 1.00 82.81 70 LEU A O 1
ATOM 520 N N . LEU A 1 71 ? 17.885 3.242 -7.384 1.00 76.44 71 LEU A N 1
ATOM 521 C CA . LEU A 1 71 ? 19.314 3.062 -7.651 1.00 76.44 71 LEU A CA 1
ATOM 522 C C . LEU A 1 71 ? 19.931 4.289 -8.329 1.00 76.44 71 LEU A C 1
ATOM 524 O O . LEU A 1 71 ? 21.015 4.710 -7.930 1.00 76.44 71 LEU A O 1
ATOM 528 N N . LYS A 1 72 ? 19.244 4.908 -9.296 1.00 78.81 72 LYS A N 1
ATOM 529 C CA . LYS A 1 72 ? 19.716 6.125 -9.977 1.00 78.81 72 LYS A CA 1
ATOM 530 C C . LYS A 1 72 ? 19.868 7.300 -9.013 1.00 78.81 72 LYS A C 1
ATOM 532 O O . LYS A 1 72 ? 20.917 7.938 -8.985 1.00 78.81 72 LYS A O 1
ATOM 537 N N . ARG A 1 73 ? 18.871 7.556 -8.164 1.00 82.69 73 ARG A N 1
ATOM 538 C CA . ARG A 1 73 ? 18.943 8.608 -7.130 1.00 82.69 73 ARG A CA 1
ATOM 539 C C . ARG A 1 73 ? 20.015 8.302 -6.084 1.00 82.69 73 ARG A C 1
ATOM 541 O O . ARG A 1 73 ? 20.685 9.196 -5.566 1.00 82.69 73 ARG A O 1
ATOM 548 N N . PHE A 1 74 ? 20.189 7.023 -5.770 1.00 76.69 74 PHE A N 1
ATOM 549 C CA . PHE A 1 74 ? 21.115 6.581 -4.744 1.00 76.69 74 PHE A CA 1
ATOM 550 C C . PHE A 1 74 ? 22.587 6.629 -5.206 1.00 76.69 74 PHE A C 1
ATOM 552 O O . PHE A 1 74 ? 23.439 7.167 -4.484 1.00 76.69 74 PHE A O 1
ATOM 559 N N . CYS A 1 75 ? 22.877 6.129 -6.409 1.00 69.25 75 CYS A N 1
ATOM 560 C CA . CYS A 1 75 ? 24.217 6.008 -6.994 1.00 69.25 75 CYS A CA 1
ATOM 561 C C . CYS A 1 75 ? 24.625 7.188 -7.899 1.00 69.25 75 CYS A C 1
ATOM 563 O O . CYS A 1 75 ? 25.814 7.324 -8.189 1.00 69.25 75 CYS A O 1
ATOM 565 N N . GLY A 1 76 ? 23.689 8.046 -8.322 1.00 67.06 76 GLY A N 1
ATOM 566 C CA . GLY A 1 76 ? 23.940 9.094 -9.322 1.00 67.06 76 GLY A CA 1
ATOM 567 C C . GLY A 1 76 ? 24.249 8.504 -10.704 1.00 67.06 76 GLY A C 1
ATOM 568 O O . GLY A 1 76 ? 23.765 7.422 -11.039 1.00 67.06 76 GLY A O 1
ATOM 569 N N . ASP A 1 77 ? 25.114 9.166 -11.478 1.00 51.47 77 ASP A N 1
ATOM 570 C CA . ASP A 1 77 ? 25.533 8.729 -12.827 1.00 51.47 77 ASP A CA 1
ATOM 571 C C . ASP A 1 77 ? 26.309 7.395 -12.847 1.00 51.47 77 ASP A C 1
ATOM 573 O O . ASP A 1 77 ? 26.543 6.816 -13.904 1.00 51.47 77 ASP A O 1
ATOM 577 N N . ASN A 1 78 ? 26.667 6.855 -11.677 1.00 50.19 78 ASN A N 1
ATOM 578 C CA . ASN A 1 78 ? 27.293 5.537 -11.540 1.00 50.19 78 ASN A CA 1
ATOM 579 C C . ASN A 1 78 ? 26.270 4.385 -11.454 1.00 50.19 78 ASN A C 1
ATOM 581 O O . ASN A 1 78 ? 26.655 3.238 -11.205 1.00 50.19 78 ASN A O 1
ATOM 585 N N . ALA A 1 79 ? 24.971 4.661 -11.623 1.00 47.41 79 ALA A N 1
ATOM 586 C CA . ALA A 1 79 ? 23.915 3.653 -11.683 1.00 47.41 79 ALA A CA 1
ATOM 587 C C . ALA A 1 79 ? 24.069 2.784 -12.946 1.00 47.41 79 ALA A C 1
ATOM 589 O O . ALA A 1 79 ? 23.543 3.097 -14.007 1.00 47.41 79 ALA A O 1
ATOM 590 N N . GLY A 1 80 ? 24.850 1.709 -12.827 1.00 43.56 80 GLY A N 1
ATOM 591 C CA . GLY A 1 80 ? 25.181 0.800 -13.928 1.00 43.56 80 GLY A CA 1
ATOM 592 C C . GLY A 1 80 ? 26.651 0.381 -13.967 1.00 43.56 80 GLY A C 1
ATOM 593 O O . GLY A 1 80 ? 26.975 -0.621 -14.598 1.00 43.56 80 GLY A O 1
ATOM 594 N N . GLN A 1 81 ? 27.548 1.062 -13.242 1.00 42.62 81 GLN A N 1
ATOM 595 C CA . GLN A 1 81 ? 28.917 0.569 -13.087 1.00 42.62 81 GLN A CA 1
ATOM 596 C C . GLN A 1 81 ? 28.914 -0.644 -12.152 1.00 42.62 81 GLN A C 1
ATOM 598 O O . GLN A 1 81 ? 28.528 -0.563 -10.982 1.00 42.62 81 GLN A O 1
ATOM 603 N N . THR A 1 82 ? 29.344 -1.792 -12.672 1.00 37.47 82 THR A N 1
ATOM 604 C CA . THR A 1 82 ? 29.674 -2.969 -11.869 1.00 37.47 82 THR A CA 1
ATOM 605 C C . THR A 1 82 ? 30.706 -2.568 -10.822 1.00 37.47 82 THR A C 1
ATOM 607 O O . THR A 1 82 ? 31.876 -2.352 -11.141 1.00 37.47 82 THR A O 1
ATOM 610 N N . CYS A 1 83 ? 30.301 -2.474 -9.556 1.00 36.41 83 CYS A N 1
ATOM 611 C CA . CYS A 1 83 ? 31.245 -2.363 -8.449 1.00 36.41 83 CYS A CA 1
ATOM 612 C C . CYS A 1 83 ? 31.938 -3.724 -8.274 1.00 36.41 83 CYS A C 1
ATOM 614 O O . CYS A 1 83 ? 31.560 -4.534 -7.429 1.00 36.41 83 CYS A O 1
ATOM 616 N N . SER A 1 84 ? 32.940 -3.994 -9.111 1.00 37.72 84 SER A N 1
ATOM 617 C CA . SER A 1 84 ? 33.711 -5.243 -9.140 1.00 37.72 84 SER A CA 1
ATOM 618 C C . SER A 1 84 ? 34.591 -5.445 -7.898 1.00 37.72 84 SER A C 1
ATOM 620 O O . SER A 1 84 ? 35.101 -6.539 -7.665 1.00 37.72 84 SER A O 1
ATOM 622 N N . SER A 1 85 ? 34.742 -4.433 -7.036 1.00 39.59 85 SER A N 1
ATOM 623 C CA . SER A 1 85 ? 35.596 -4.504 -5.850 1.00 39.59 85 SER A CA 1
ATOM 624 C C . SER A 1 85 ? 34.798 -4.635 -4.543 1.00 39.59 85 SER A C 1
ATOM 626 O O . SER A 1 85 ? 33.904 -3.853 -4.227 1.00 39.59 85 SER A O 1
ATOM 628 N N . LYS A 1 86 ? 35.176 -5.607 -3.696 1.00 41.16 86 LYS A N 1
ATOM 629 C CA . LYS A 1 86 ? 34.682 -5.761 -2.304 1.00 41.16 86 LYS A CA 1
ATOM 630 C C . LYS A 1 86 ? 34.819 -4.477 -1.456 1.00 41.16 86 LYS A C 1
ATOM 632 O O . LYS A 1 86 ? 34.129 -4.356 -0.448 1.00 41.16 86 LYS A O 1
ATOM 637 N N . ALA A 1 87 ? 35.682 -3.539 -1.857 1.00 37.16 87 ALA A N 1
ATOM 638 C CA . ALA A 1 87 ? 35.993 -2.300 -1.144 1.00 37.16 87 ALA A CA 1
ATOM 639 C C . ALA A 1 87 ? 34.963 -1.170 -1.360 1.00 37.16 87 ALA A C 1
ATOM 641 O O . ALA A 1 87 ? 34.661 -0.448 -0.415 1.00 37.16 87 ALA A O 1
ATOM 642 N N . SER A 1 88 ? 34.357 -1.062 -2.548 1.00 40.41 88 SER A N 1
ATOM 643 C CA . SER A 1 88 ? 33.309 -0.065 -2.864 1.00 40.41 88 SER A CA 1
ATOM 644 C C . SER A 1 88 ? 31.924 -0.453 -2.320 1.00 40.41 88 SER A C 1
ATOM 646 O O . SER A 1 88 ? 31.030 0.378 -2.192 1.00 40.41 88 SER A O 1
ATOM 648 N N . ARG A 1 89 ? 31.783 -1.714 -1.891 1.00 43.88 89 ARG A N 1
ATOM 649 C CA . ARG A 1 89 ? 30.622 -2.286 -1.187 1.00 43.88 89 ARG A CA 1
ATOM 650 C C . ARG A 1 89 ? 30.359 -1.634 0.178 1.00 43.88 89 ARG A C 1
ATOM 652 O O . ARG A 1 89 ? 29.306 -1.841 0.779 1.00 43.88 89 ARG A O 1
ATOM 659 N N . ARG A 1 90 ? 31.341 -0.904 0.715 1.00 40.75 90 ARG A N 1
ATOM 660 C CA . ARG A 1 90 ? 31.313 -0.345 2.065 1.00 40.75 90 ARG A CA 1
ATOM 661 C C . ARG A 1 90 ? 31.060 1.156 2.013 1.00 40.75 90 ARG A C 1
ATOM 663 O O . ARG A 1 90 ? 31.849 1.907 1.456 1.00 40.75 90 ARG A O 1
ATOM 670 N N . ARG A 1 91 ? 30.016 1.557 2.750 1.00 44.69 91 ARG A N 1
ATOM 671 C CA . ARG A 1 91 ? 29.709 2.923 3.217 1.00 44.69 91 ARG A CA 1
ATOM 672 C C . ARG A 1 91 ? 28.715 3.724 2.378 1.00 44.69 91 ARG A C 1
ATOM 674 O O . ARG A 1 91 ? 28.772 4.944 2.284 1.00 44.69 91 ARG A O 1
ATOM 681 N N . ILE A 1 92 ? 27.693 3.026 1.910 1.00 51.19 92 ILE A N 1
ATOM 682 C CA . ILE A 1 92 ? 26.398 3.627 1.616 1.00 51.19 92 ILE A CA 1
ATOM 683 C C . ILE A 1 92 ? 25.729 4.015 2.941 1.00 51.19 92 ILE A C 1
ATOM 685 O O . ILE A 1 92 ? 25.396 3.173 3.776 1.00 51.19 92 ILE A O 1
ATOM 689 N N . GLY A 1 93 ? 25.587 5.319 3.174 1.00 63.78 93 GLY A N 1
ATOM 690 C CA . GLY A 1 93 ? 25.025 5.836 4.416 1.00 63.78 93 GLY A CA 1
ATOM 691 C C . GLY A 1 93 ? 23.516 5.609 4.491 1.00 63.78 93 GLY A C 1
ATOM 692 O O . GLY A 1 93 ? 22.778 6.152 3.671 1.00 63.78 93 GLY A O 1
ATOM 693 N N . ARG A 1 94 ? 23.046 4.905 5.533 1.00 68.31 94 ARG A N 1
ATOM 694 C CA . ARG A 1 94 ? 21.608 4.735 5.844 1.00 68.31 94 ARG A CA 1
ATOM 695 C C . ARG A 1 94 ? 20.837 6.064 5.822 1.00 68.31 94 ARG A C 1
ATOM 697 O O . ARG A 1 94 ? 19.703 6.108 5.365 1.00 68.31 94 ARG A O 1
ATOM 704 N N . ARG A 1 95 ? 21.491 7.156 6.240 1.00 77.56 95 ARG A N 1
ATOM 705 C CA . ARG A 1 95 ? 20.945 8.522 6.193 1.00 77.56 95 ARG A CA 1
ATOM 706 C C . ARG A 1 95 ? 20.619 9.001 4.776 1.00 77.56 95 ARG A C 1
ATOM 708 O O . ARG A 1 95 ? 19.546 9.554 4.580 1.00 77.56 95 ARG A O 1
ATOM 715 N N . LYS A 1 96 ? 21.511 8.775 3.799 1.00 81.00 96 LYS A N 1
ATOM 716 C CA . LYS A 1 96 ? 21.298 9.197 2.403 1.00 81.00 96 LYS A CA 1
ATOM 717 C C . LYS A 1 96 ? 20.114 8.450 1.797 1.00 81.00 96 LYS A C 1
ATOM 719 O O . LYS A 1 96 ? 19.232 9.076 1.227 1.00 81.00 96 LYS A O 1
ATOM 724 N N . LEU A 1 97 ? 20.076 7.126 1.972 1.00 77.94 97 LEU A N 1
ATOM 725 C CA . LEU A 1 97 ? 18.977 6.309 1.457 1.00 77.94 97 LEU A CA 1
ATOM 726 C C . LEU A 1 97 ? 17.643 6.736 2.069 1.00 77.94 97 LEU A C 1
ATOM 728 O O . LEU A 1 97 ? 16.680 6.930 1.341 1.00 77.94 97 LEU A O 1
ATOM 732 N N . ARG A 1 98 ? 17.597 6.930 3.392 1.00 83.50 98 ARG A N 1
ATOM 733 C CA . ARG A 1 98 ? 16.389 7.415 4.062 1.00 83.50 98 ARG A CA 1
ATOM 734 C C . ARG A 1 98 ? 15.935 8.763 3.509 1.00 83.50 98 ARG A C 1
ATOM 736 O O . ARG A 1 98 ? 14.753 8.909 3.244 1.00 83.50 98 ARG A O 1
ATOM 743 N N . GLY A 1 99 ? 16.862 9.700 3.294 1.00 87.19 99 GLY A N 1
ATOM 744 C CA . GLY A 1 99 ? 16.565 10.989 2.665 1.00 87.19 99 GLY A CA 1
ATOM 745 C C . GLY A 1 99 ? 15.903 10.831 1.295 1.00 87.19 99 GLY A C 1
ATOM 746 O O . GLY A 1 99 ? 14.837 11.392 1.080 1.00 87.19 99 GLY A O 1
ATOM 747 N N . ILE A 1 100 ? 16.473 9.989 0.426 1.00 88.62 100 ILE A N 1
ATOM 748 C CA . ILE A 1 100 ? 15.920 9.704 -0.908 1.00 88.62 100 ILE A CA 1
ATOM 749 C C . ILE A 1 100 ? 14.531 9.063 -0.813 1.00 88.62 100 ILE A C 1
ATOM 751 O O . ILE A 1 100 ? 13.614 9.496 -1.497 1.00 88.62 100 ILE A O 1
ATOM 755 N N . LEU A 1 101 ? 14.342 8.052 0.041 1.00 89.56 101 LEU A N 1
ATOM 756 C CA . LEU A 1 101 ? 13.037 7.396 0.195 1.00 89.56 101 LEU A CA 1
ATOM 757 C C . LEU A 1 101 ? 11.979 8.367 0.741 1.00 89.56 101 LEU A C 1
ATOM 759 O O . LEU A 1 101 ? 10.851 8.375 0.255 1.00 89.56 101 LEU A O 1
ATOM 763 N N . SER A 1 102 ? 12.339 9.203 1.721 1.00 92.31 102 SER A N 1
ATOM 764 C CA . SER A 1 102 ? 11.460 10.255 2.242 1.00 92.31 102 SER A CA 1
ATOM 765 C C . SER A 1 102 ? 11.094 11.279 1.166 1.00 92.31 102 SER A C 1
ATOM 767 O O . SER A 1 102 ? 9.938 11.688 1.089 1.00 92.31 102 SER A O 1
ATOM 769 N N . GLU A 1 103 ? 12.050 11.675 0.328 1.00 94.88 103 GLU A N 1
ATOM 770 C CA . GLU A 1 103 ? 11.820 12.588 -0.791 1.00 94.88 103 GLU A CA 1
ATOM 771 C C . GLU A 1 103 ? 10.888 11.967 -1.837 1.00 94.88 103 GLU A C 1
ATOM 773 O O . GLU A 1 103 ? 9.887 12.580 -2.190 1.00 94.88 103 GLU A O 1
ATOM 778 N N . MET A 1 104 ? 11.129 10.718 -2.243 1.00 94.94 104 MET A N 1
ATOM 779 C CA . MET A 1 104 ? 10.268 10.004 -3.194 1.00 94.94 104 MET A CA 1
ATOM 780 C C . MET A 1 104 ? 8.828 9.848 -2.685 1.00 94.94 104 MET A C 1
ATOM 782 O O . MET A 1 104 ? 7.885 10.014 -3.456 1.00 94.94 104 MET A O 1
ATOM 786 N N . LEU A 1 105 ? 8.639 9.549 -1.393 1.00 96.00 105 LEU A N 1
ATOM 787 C CA . LEU A 1 105 ? 7.307 9.501 -0.772 1.00 96.00 105 LEU A CA 1
ATOM 788 C C . LEU A 1 105 ? 6.618 10.870 -0.817 1.00 96.00 105 LEU A C 1
ATOM 790 O O . LEU A 1 105 ? 5.439 10.954 -1.159 1.00 96.00 105 LEU A O 1
ATOM 794 N N . LYS A 1 106 ? 7.362 11.940 -0.510 1.00 97.50 106 LYS A N 1
ATOM 795 C CA . LYS A 1 106 ? 6.853 13.314 -0.536 1.00 97.50 106 LYS A CA 1
ATOM 796 C C . LYS A 1 106 ? 6.468 13.753 -1.950 1.00 97.50 106 LYS A C 1
ATOM 798 O O . LYS A 1 106 ? 5.384 14.296 -2.134 1.00 97.50 106 LYS A O 1
ATOM 803 N N . GLU A 1 107 ? 7.322 13.502 -2.940 1.00 98.00 107 GLU A N 1
ATOM 804 C CA . GLU A 1 107 ? 7.049 13.784 -4.357 1.00 98.00 107 GLU A CA 1
ATOM 805 C C . GLU A 1 107 ? 5.815 13.035 -4.868 1.00 98.00 107 GLU A C 1
ATOM 807 O O . GLU A 1 107 ? 5.049 13.572 -5.663 1.00 98.00 107 GLU A O 1
ATOM 812 N N . ALA A 1 108 ? 5.602 11.805 -4.395 1.00 98.06 108 ALA A N 1
ATOM 813 C CA . ALA A 1 108 ? 4.429 11.005 -4.728 1.00 98.06 108 ALA A CA 1
ATOM 814 C C . ALA A 1 108 ? 3.153 11.430 -3.972 1.00 98.06 108 ALA A C 1
ATOM 816 O O . ALA A 1 108 ? 2.110 10.812 -4.167 1.00 98.06 108 ALA A O 1
ATOM 817 N N . GLY A 1 109 ? 3.215 12.444 -3.101 1.00 98.06 109 GLY A N 1
ATOM 818 C CA . GLY A 1 109 ? 2.061 12.918 -2.332 1.00 98.06 109 GLY A CA 1
ATOM 819 C C . GLY A 1 109 ? 1.596 11.955 -1.235 1.00 98.06 109 GLY A C 1
ATOM 820 O O . GLY A 1 109 ? 0.426 11.980 -0.855 1.00 98.06 109 GLY A O 1
ATOM 821 N N . VAL A 1 110 ? 2.483 11.092 -0.730 1.00 98.56 110 VAL A N 1
ATOM 822 C CA . VAL A 1 110 ? 2.154 10.114 0.317 1.00 98.56 110 VAL A CA 1
ATOM 823 C C . VAL A 1 110 ? 2.207 10.771 1.700 1.00 98.56 110 VAL A C 1
ATOM 825 O O . VAL A 1 110 ? 3.241 11.307 2.102 1.00 98.56 110 VAL A O 1
ATOM 828 N N . GLU A 1 111 ? 1.115 10.675 2.463 1.00 98.00 111 GLU A N 1
ATOM 829 C CA . GLU A 1 111 ? 1.108 11.009 3.894 1.00 98.00 111 GLU A CA 1
ATOM 830 C C . GLU A 1 111 ? 1.760 9.857 4.673 1.00 98.00 111 GLU A C 1
ATOM 832 O O . GLU A 1 111 ? 1.455 8.688 4.435 1.00 98.00 111 GLU A O 1
ATOM 837 N N . VAL A 1 112 ? 2.670 10.164 5.602 1.00 96.38 112 VAL A N 1
ATOM 838 C CA . VAL A 1 112 ? 3.383 9.150 6.395 1.00 96.38 112 VAL A CA 1
ATOM 839 C C . VAL A 1 112 ? 3.117 9.372 7.878 1.00 96.38 112 VAL A C 1
ATOM 841 O O . VAL A 1 112 ? 3.366 10.461 8.394 1.00 96.38 112 VAL A O 1
ATOM 844 N N . MET A 1 113 ? 2.658 8.329 8.568 1.00 95.81 113 MET A N 1
ATOM 845 C CA . MET A 1 113 ? 2.468 8.309 10.019 1.00 95.81 113 MET A CA 1
ATOM 846 C C . MET A 1 113 ? 3.532 7.427 10.671 1.00 95.81 113 MET A C 1
ATOM 848 O O . MET A 1 113 ? 3.564 6.219 10.451 1.00 95.81 113 MET A O 1
ATOM 852 N N . PHE A 1 114 ? 4.409 8.042 11.464 1.00 94.44 114 PHE A N 1
ATOM 853 C CA . PHE A 1 114 ? 5.411 7.353 12.282 1.00 94.44 114 PHE A CA 1
ATOM 854 C C . PHE A 1 114 ? 4.907 7.154 13.709 1.00 94.44 114 PHE A C 1
ATOM 856 O O . PHE A 1 114 ? 4.020 7.872 14.158 1.00 94.44 114 PHE A O 1
ATOM 863 N N . ARG A 1 115 ? 5.551 6.255 14.466 1.00 94.69 115 ARG A N 1
ATOM 864 C CA . ARG A 1 115 ? 5.175 5.916 15.855 1.00 94.69 115 ARG A CA 1
ATOM 865 C C . ARG A 1 115 ? 3.746 5.380 15.982 1.00 94.69 115 ARG A C 1
ATOM 867 O O . ARG A 1 115 ? 3.161 5.438 17.061 1.00 94.69 115 ARG A O 1
ATOM 874 N N . THR A 1 116 ? 3.220 4.813 14.904 1.00 95.25 116 THR A N 1
ATOM 875 C CA . THR A 1 116 ? 1.850 4.323 14.822 1.00 95.25 116 THR A CA 1
ATOM 876 C C . THR A 1 116 ? 1.874 2.814 14.626 1.00 95.25 116 THR A C 1
ATOM 878 O O . THR A 1 116 ? 2.328 2.301 13.600 1.00 95.25 116 THR A O 1
ATOM 881 N N . LYS A 1 117 ? 1.396 2.068 15.621 1.00 94.25 117 LYS A N 1
ATOM 882 C CA . LYS A 1 117 ? 1.316 0.607 15.540 1.00 94.25 117 LYS A CA 1
ATOM 883 C C . LYS A 1 117 ? -0.018 0.207 14.927 1.00 94.25 117 LYS A C 1
ATOM 885 O O . LYS A 1 117 ? -1.055 0.692 15.351 1.00 94.25 117 LYS A O 1
ATOM 890 N N . VAL A 1 118 ? -0.005 -0.717 13.973 1.00 95.25 118 VAL A N 1
ATOM 891 C CA . VAL A 1 118 ? -1.229 -1.329 13.441 1.00 95.25 118 VAL A CA 1
ATOM 892 C C . VAL A 1 118 ? -1.559 -2.557 14.288 1.00 95.25 118 VAL A C 1
ATOM 894 O O . VAL A 1 118 ? -0.687 -3.392 14.520 1.00 95.25 118 VAL A O 1
ATOM 897 N N . CYS A 1 119 ? -2.790 -2.652 14.785 1.00 94.25 119 CYS A N 1
ATOM 898 C CA . CYS A 1 119 ? -3.186 -3.650 15.784 1.00 94.25 119 CYS A CA 1
ATOM 899 C C . CYS A 1 119 ? -4.135 -4.718 15.232 1.00 94.25 119 CYS A C 1
ATOM 901 O O . CYS A 1 119 ? -4.047 -5.881 15.628 1.00 94.25 119 CYS A O 1
ATOM 903 N N . ALA A 1 120 ? -5.064 -4.331 14.358 1.00 94.94 120 ALA A N 1
ATOM 904 C CA . ALA A 1 120 ? -6.055 -5.240 13.788 1.00 94.94 120 ALA A CA 1
ATOM 905 C C . ALA A 1 120 ? -6.658 -4.670 12.495 1.00 94.94 120 ALA A C 1
ATOM 907 O O . ALA A 1 120 ? -6.697 -3.448 12.336 1.00 94.94 120 ALA A O 1
ATOM 908 N N . PRO A 1 121 ? -7.156 -5.518 11.583 1.00 96.19 121 PRO A N 1
ATOM 909 C CA . PRO A 1 121 ? -7.978 -5.064 10.469 1.00 96.19 121 PRO A CA 1
ATOM 910 C C . PRO A 1 121 ? -9.364 -4.611 10.954 1.00 96.19 121 PRO A C 1
ATOM 912 O O . PRO A 1 121 ? -9.906 -5.143 11.924 1.00 96.19 121 PRO A O 1
ATOM 915 N N . ILE A 1 122 ? -9.955 -3.645 10.251 1.00 96.25 122 ILE A N 1
ATOM 916 C CA . ILE A 1 122 ? -11.384 -3.327 10.353 1.00 96.25 122 ILE A CA 1
ATOM 917 C C . ILE A 1 122 ? -12.100 -4.199 9.325 1.00 96.25 122 ILE A C 1
ATOM 919 O O . ILE A 1 122 ? -11.871 -4.042 8.126 1.00 96.25 122 ILE A O 1
ATOM 923 N N . MET A 1 123 ? -12.929 -5.125 9.805 1.00 94.75 123 MET A N 1
ATOM 924 C CA . MET A 1 123 ? -13.581 -6.146 8.984 1.00 94.75 123 MET A CA 1
ATOM 925 C C . MET A 1 123 ? -15.080 -5.881 8.853 1.00 94.75 123 MET A C 1
ATOM 927 O O . MET A 1 123 ? -15.741 -5.572 9.845 1.00 94.75 123 MET A O 1
ATOM 931 N N . HIS A 1 124 ? -15.608 -6.093 7.651 1.00 93.38 124 HIS A N 1
ATOM 932 C CA . HIS A 1 124 ? -17.023 -6.356 7.405 1.00 93.38 124 HIS A CA 1
ATOM 933 C C . HIS A 1 124 ? -17.125 -7.702 6.683 1.00 93.38 124 HIS A C 1
ATOM 935 O O . HIS A 1 124 ? -16.771 -7.806 5.509 1.00 93.38 124 HIS A O 1
ATOM 941 N N . ASP A 1 125 ? -17.551 -8.746 7.391 1.00 92.50 125 ASP A N 1
ATOM 942 C CA . ASP A 1 125 ? -17.471 -10.140 6.937 1.00 92.50 125 ASP A CA 1
ATOM 943 C C . ASP A 1 125 ? -16.047 -10.513 6.478 1.00 92.50 125 ASP A C 1
ATOM 945 O O . ASP A 1 125 ? -15.116 -10.565 7.282 1.00 92.50 125 ASP A O 1
ATOM 949 N N . HIS A 1 126 ? -15.861 -10.734 5.177 1.00 92.12 126 HIS A N 1
ATOM 950 C CA . HIS A 1 126 ? -14.589 -11.089 4.547 1.00 92.12 126 HIS A CA 1
ATOM 951 C C . HIS A 1 126 ? -13.867 -9.894 3.907 1.00 92.12 126 HIS A C 1
ATOM 953 O O . HIS A 1 126 ? -12.858 -10.077 3.223 1.00 92.12 126 HIS A O 1
ATOM 959 N N . LEU A 1 127 ? -14.378 -8.675 4.093 1.00 94.69 127 LEU A N 1
ATOM 960 C CA . LEU A 1 127 ? -13.844 -7.455 3.497 1.00 94.69 127 LEU A CA 1
ATOM 961 C C . LEU A 1 127 ? -13.057 -6.635 4.523 1.00 94.69 127 LEU A C 1
ATOM 963 O O . LEU A 1 127 ? -13.603 -6.204 5.540 1.00 94.69 127 LEU A O 1
ATOM 967 N N . VAL A 1 128 ? -11.796 -6.347 4.208 1.00 96.62 128 VAL A N 1
ATOM 968 C CA . VAL A 1 128 ? -10.982 -5.368 4.937 1.00 96.62 128 VAL A CA 1
ATOM 969 C C . VAL A 1 128 ? -11.374 -3.958 4.487 1.00 96.62 128 VAL A C 1
ATOM 971 O O . VAL A 1 128 ? -11.281 -3.630 3.308 1.00 96.62 128 VAL A O 1
ATOM 974 N N . GLN A 1 129 ? -11.785 -3.112 5.432 1.00 96.56 129 GLN A N 1
ATOM 975 C CA . GLN A 1 129 ? -12.210 -1.721 5.190 1.00 96.56 129 GLN A CA 1
ATOM 976 C C . GLN A 1 129 ? -11.253 -0.681 5.791 1.00 96.56 129 GLN A C 1
ATOM 978 O O . GLN A 1 129 ? -11.505 0.526 5.752 1.00 96.56 129 GLN A O 1
ATOM 983 N N . GLY A 1 130 ? -10.165 -1.135 6.406 1.00 97.19 130 GLY A N 1
ATOM 984 C CA . GLY A 1 130 ? -9.226 -0.274 7.102 1.00 97.19 130 GLY A CA 1
ATOM 985 C C . GLY A 1 130 ? -8.473 -1.010 8.194 1.00 97.19 130 GLY A C 1
ATOM 986 O O . GLY A 1 130 ? -8.443 -2.242 8.237 1.00 97.19 130 GLY A O 1
ATOM 987 N N . VAL A 1 131 ? -7.872 -0.239 9.091 1.00 97.44 131 VAL A N 1
ATOM 988 C CA . VAL A 1 131 ? -7.073 -0.760 10.196 1.00 97.44 131 VAL A CA 1
ATOM 989 C C . VAL A 1 131 ? -7.331 -0.001 11.491 1.00 97.44 131 VAL A C 1
ATOM 991 O O . VAL A 1 131 ? -7.585 1.205 11.504 1.00 97.44 131 VAL A O 1
ATOM 994 N N . ILE A 1 132 ? -7.233 -0.733 12.593 1.00 97.25 132 ILE A N 1
ATOM 995 C CA . ILE A 1 1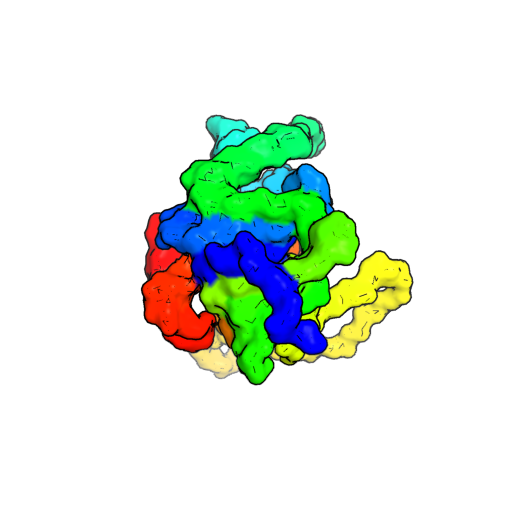32 ? -7.142 -0.197 13.943 1.00 97.25 132 ILE A CA 1
ATOM 996 C C . ILE A 1 132 ? -5.670 0.048 14.231 1.00 97.25 132 ILE A C 1
ATOM 998 O O . ILE A 1 132 ? -4.844 -0.861 14.092 1.00 97.25 132 ILE A O 1
ATOM 1002 N N . ILE A 1 133 ? -5.361 1.260 14.662 1.00 96.56 133 ILE A N 1
ATOM 1003 C CA . ILE A 1 133 ? -4.025 1.660 15.082 1.00 96.56 133 ILE A CA 1
ATOM 1004 C C . ILE A 1 133 ? -3.982 1.947 16.579 1.00 96.56 133 ILE A C 1
ATOM 1006 O O . ILE A 1 133 ? -5.015 2.165 17.210 1.00 96.56 133 ILE A O 1
ATOM 1010 N N . GLU A 1 134 ? -2.774 1.968 17.123 1.00 95.50 134 GLU A N 1
ATOM 1011 C CA . GLU A 1 134 ? -2.452 2.408 18.471 1.00 95.50 134 GLU A CA 1
ATOM 1012 C C . GLU A 1 134 ? -1.344 3.463 18.394 1.00 95.50 134 GLU A C 1
ATOM 1014 O O . GLU A 1 134 ? -0.278 3.228 17.811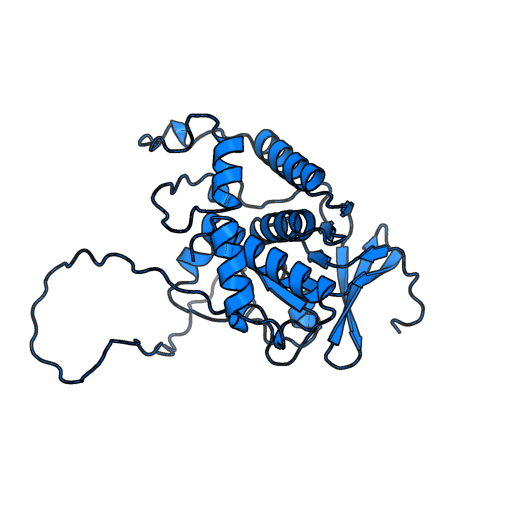 1.00 95.50 134 GLU A O 1
ATOM 1019 N N . GLU A 1 135 ? -1.626 4.633 18.957 1.00 90.00 135 GLU A N 1
ATOM 1020 C CA . GLU A 1 135 ? -0.728 5.783 19.025 1.00 90.00 135 GLU A CA 1
ATOM 1021 C C . GLU A 1 135 ? -0.812 6.353 20.441 1.00 90.00 135 GLU A C 1
ATOM 1023 O O . GLU A 1 135 ? -1.899 6.633 20.934 1.00 90.00 135 GLU A O 1
ATOM 1028 N N . GLU A 1 136 ? 0.332 6.457 21.121 1.00 88.56 136 GLU A N 1
ATOM 1029 C CA . GLU A 1 136 ? 0.414 6.970 22.502 1.00 88.56 136 GLU A CA 1
ATOM 1030 C C . GLU A 1 136 ? -0.491 6.235 23.514 1.00 88.56 136 GLU A C 1
ATOM 1032 O O . GLU A 1 136 ? -0.896 6.796 24.523 1.00 88.56 136 GLU A O 1
ATOM 1037 N N . GLY A 1 137 ? -0.773 4.951 23.268 1.00 88.44 137 GLY A N 1
ATOM 1038 C CA . GLY A 1 137 ? -1.637 4.118 24.116 1.00 88.44 137 GLY A CA 1
ATOM 1039 C C . GLY A 1 137 ? -3.124 4.180 23.755 1.00 88.44 137 GLY A C 1
ATOM 1040 O O . GLY A 1 137 ? -3.897 3.362 24.245 1.00 88.44 137 GLY A O 1
ATOM 1041 N N . GLU A 1 138 ? -3.515 5.073 22.845 1.00 92.12 138 GLU A N 1
ATOM 1042 C CA . GLU A 1 138 ? -4.896 5.243 22.400 1.00 92.12 138 GLU A CA 1
ATOM 1043 C C . GLU A 1 138 ? -5.165 4.483 21.103 1.00 92.12 138 GLU A C 1
ATOM 1045 O O . GLU A 1 138 ? -4.384 4.542 20.146 1.00 92.12 138 GLU A O 1
ATOM 1050 N N . ARG A 1 139 ? -6.312 3.798 21.039 1.00 95.38 139 ARG A N 1
ATOM 1051 C CA . ARG A 1 139 ? -6.742 3.092 19.827 1.00 95.38 139 ARG A CA 1
ATOM 1052 C C . ARG A 1 139 ? -7.640 3.958 18.967 1.00 95.38 139 ARG A C 1
ATOM 1054 O O . ARG A 1 139 ? -8.581 4.582 19.447 1.00 95.38 139 ARG A O 1
ATOM 1061 N N . ARG A 1 140 ? -7.356 3.972 17.669 1.00 95.81 140 ARG A N 1
ATOM 1062 C CA . ARG A 1 140 ? -8.054 4.802 16.679 1.00 95.81 140 ARG A CA 1
ATOM 1063 C C . ARG A 1 140 ? -8.265 4.018 15.392 1.00 95.81 140 ARG A C 1
ATOM 1065 O O . ARG A 1 140 ? -7.599 3.009 15.156 1.00 95.81 140 ARG A O 1
ATOM 1072 N N . ALA A 1 141 ? -9.185 4.482 14.557 1.00 96.56 141 ALA A N 1
ATOM 1073 C CA . ALA A 1 141 ? -9.508 3.844 13.288 1.00 96.56 141 ALA A CA 1
ATOM 1074 C C . ALA A 1 141 ? -9.005 4.663 12.091 1.00 96.56 141 ALA A C 1
ATOM 1076 O O . ALA A 1 141 ? -9.105 5.895 12.055 1.00 96.56 141 ALA A O 1
ATOM 1077 N N . ILE A 1 142 ? -8.504 3.955 11.081 1.00 97.81 142 ILE A N 1
ATOM 1078 C CA . ILE A 1 142 ? -8.179 4.496 9.762 1.00 97.81 142 ILE A CA 1
ATOM 1079 C C . ILE A 1 142 ? -8.942 3.675 8.732 1.00 97.81 142 ILE A C 1
ATOM 1081 O O . ILE A 1 142 ? -8.743 2.465 8.638 1.00 97.81 142 ILE A O 1
ATOM 1085 N N . LEU A 1 143 ? -9.797 4.333 7.950 1.00 97.94 143 LEU A N 1
ATOM 1086 C CA . LEU A 1 143 ? -10.549 3.676 6.879 1.00 97.94 143 LEU A CA 1
ATOM 1087 C C . LEU A 1 143 ? -9.806 3.776 5.546 1.00 97.94 143 LEU A C 1
ATOM 1089 O O . LEU A 1 143 ? -9.195 4.805 5.237 1.00 97.94 143 LEU A O 1
ATOM 1093 N N . ALA A 1 144 ? -9.899 2.717 4.749 1.00 97.81 144 ALA A N 1
ATOM 1094 C CA . ALA A 1 144 ? -9.251 2.596 3.453 1.00 97.81 144 ALA A CA 1
ATOM 1095 C C . ALA A 1 144 ? -10.188 1.927 2.446 1.00 97.81 144 ALA A C 1
ATOM 1097 O O . ALA A 1 144 ? -10.938 1.025 2.816 1.00 97.81 144 ALA A O 1
ATOM 1098 N N . LYS A 1 145 ? -10.110 2.307 1.165 1.00 98.06 145 LYS A N 1
ATOM 1099 C CA . LYS A 1 145 ? -10.733 1.489 0.108 1.00 98.06 145 LYS A CA 1
ATOM 1100 C C . LYS A 1 145 ? -9.944 0.198 -0.107 1.00 98.06 145 LYS A C 1
ATOM 1102 O O . LYS A 1 145 ? -10.548 -0.842 -0.335 1.00 98.06 145 LYS A O 1
ATOM 1107 N N . ILE A 1 146 ? -8.612 0.283 -0.042 1.00 98.19 146 ILE A N 1
ATOM 1108 C CA . ILE A 1 146 ? -7.689 -0.848 -0.183 1.00 98.19 146 ILE A CA 1
ATOM 1109 C C . ILE A 1 146 ? -6.576 -0.750 0.866 1.00 98.19 146 ILE A C 1
ATOM 1111 O O . ILE A 1 146 ? -5.981 0.313 1.057 1.00 98.19 146 ILE A O 1
ATOM 1115 N N . VAL A 1 147 ? -6.252 -1.872 1.509 1.00 97.75 147 VAL A N 1
ATOM 1116 C CA . VAL A 1 147 ? -5.078 -2.009 2.387 1.00 97.75 147 VAL A CA 1
ATOM 1117 C C . VAL A 1 147 ? -3.979 -2.795 1.665 1.00 97.75 147 VAL A C 1
ATOM 1119 O O . VAL A 1 147 ? -4.256 -3.792 1.010 1.00 97.75 147 VAL A O 1
ATOM 1122 N N . ILE A 1 148 ? -2.719 -2.380 1.780 1.00 95.94 148 ILE A N 1
ATOM 1123 C CA . ILE A 1 148 ? -1.556 -3.153 1.326 1.00 95.94 148 ILE A CA 1
ATOM 1124 C C . ILE A 1 148 ? -0.761 -3.576 2.558 1.00 95.94 148 ILE A C 1
ATOM 1126 O O . ILE A 1 148 ? -0.065 -2.765 3.178 1.00 95.94 148 ILE A O 1
ATOM 1130 N N . ASP A 1 149 ? -0.851 -4.855 2.910 1.00 91.44 149 ASP A N 1
ATOM 1131 C CA . ASP A 1 149 ? -0.139 -5.423 4.045 1.00 91.44 149 ASP A CA 1
ATOM 1132 C C . ASP A 1 149 ? 1.204 -6.015 3.611 1.00 91.44 149 ASP A C 1
ATOM 1134 O O . ASP A 1 149 ? 1.295 -7.089 3.012 1.00 91.44 149 ASP A O 1
ATOM 1138 N N . CYS A 1 150 ? 2.271 -5.292 3.949 1.00 83.62 150 CYS A N 1
ATOM 1139 C CA . CYS A 1 150 ? 3.645 -5.751 3.766 1.00 83.62 150 CYS A CA 1
ATOM 1140 C C . CYS A 1 150 ? 4.244 -6.379 5.037 1.00 83.62 150 CYS A C 1
ATOM 1142 O O . CYS A 1 150 ? 5.417 -6.764 5.048 1.00 83.62 150 CYS A O 1
ATOM 1144 N N . THR A 1 151 ? 3.460 -6.456 6.116 1.00 76.56 151 THR A N 1
ATOM 1145 C CA . THR A 1 151 ? 3.844 -7.010 7.423 1.00 76.56 151 THR A CA 1
ATOM 1146 C C . THR A 1 151 ? 3.387 -8.455 7.586 1.00 76.56 151 THR A C 1
ATOM 1148 O O . THR A 1 151 ? 4.117 -9.246 8.178 1.00 76.56 151 THR A O 1
ATOM 1151 N N . GLY A 1 152 ? 2.242 -8.816 6.995 1.00 75.50 152 GLY A N 1
ATOM 1152 C CA . GLY A 1 152 ? 1.644 -10.154 7.018 1.00 75.50 152 GLY A CA 1
ATOM 1153 C C . GLY A 1 152 ? 0.807 -10.441 8.264 1.00 75.50 152 GLY A C 1
ATOM 1154 O O . GLY A 1 152 ? -0.032 -11.338 8.234 1.00 75.50 152 GLY A O 1
ATOM 1155 N N . ASP A 1 153 ? 0.997 -9.675 9.343 1.00 83.31 153 ASP A N 1
ATOM 1156 C CA . ASP A 1 153 ? 0.250 -9.832 10.595 1.00 83.31 153 ASP A CA 1
ATOM 1157 C C . ASP A 1 153 ? -1.219 -9.424 10.426 1.00 83.31 153 ASP A C 1
ATOM 1159 O O . ASP A 1 153 ? -2.115 -10.088 10.943 1.00 83.31 153 ASP A O 1
ATOM 1163 N N . ILE A 1 154 ? -1.500 -8.370 9.653 1.00 89.81 154 ILE A N 1
ATOM 1164 C CA . ILE A 1 154 ? -2.867 -7.858 9.494 1.00 89.81 154 ILE A CA 1
ATOM 1165 C C . ILE A 1 154 ? -3.694 -8.765 8.593 1.00 89.81 154 ILE A C 1
ATOM 1167 O O . ILE A 1 154 ? -4.840 -9.064 8.925 1.00 89.81 154 ILE A O 1
ATOM 1171 N N . ALA A 1 155 ? -3.114 -9.263 7.507 1.00 86.56 155 ALA A N 1
ATOM 1172 C CA . ALA A 1 155 ? -3.761 -10.254 6.664 1.00 86.56 155 ALA A CA 1
ATOM 1173 C C . ALA A 1 155 ? -4.022 -11.561 7.426 1.00 86.56 155 ALA A C 1
ATOM 1175 O O . ALA A 1 155 ? -5.129 -12.093 7.343 1.00 86.56 155 ALA A O 1
ATOM 1176 N N . ALA A 1 156 ? -3.061 -12.045 8.223 1.00 85.56 156 ALA A N 1
ATOM 1177 C CA . ALA A 1 156 ? -3.271 -13.220 9.070 1.00 85.56 156 ALA A CA 1
ATOM 1178 C C . ALA A 1 156 ? -4.422 -12.997 10.068 1.00 85.56 156 ALA A C 1
ATOM 1180 O O . ALA A 1 156 ? -5.320 -13.831 10.179 1.00 85.56 156 ALA A O 1
ATOM 1181 N N . ARG A 1 157 ? -4.463 -11.831 10.731 1.00 89.94 157 ARG A N 1
ATOM 1182 C CA . ARG A 1 157 ? -5.569 -11.432 11.624 1.00 89.94 157 ARG A CA 1
ATOM 1183 C C . ARG A 1 157 ? -6.908 -11.268 10.905 1.00 89.94 157 ARG A C 1
ATOM 1185 O O . ARG A 1 157 ? -7.944 -11.439 11.537 1.00 89.94 157 ARG A O 1
ATOM 1192 N N . ALA A 1 158 ? -6.898 -10.948 9.613 1.00 88.06 158 ALA A N 1
ATOM 1193 C CA . ALA A 1 158 ? -8.098 -10.875 8.781 1.00 88.06 158 ALA A CA 1
ATOM 1194 C C . ALA A 1 158 ? -8.630 -12.262 8.371 1.00 88.06 158 ALA A C 1
ATOM 1196 O O . ALA A 1 158 ? -9.679 -12.346 7.739 1.00 88.06 158 ALA A O 1
ATOM 1197 N N . GLY A 1 159 ? -7.919 -13.344 8.712 1.00 84.31 159 GLY A N 1
ATOM 1198 C CA . GLY A 1 159 ? -8.278 -14.712 8.337 1.00 84.31 159 GLY A CA 1
ATOM 1199 C C . GLY A 1 159 ? -7.676 -15.172 7.007 1.00 84.31 159 GLY A C 1
ATOM 1200 O O . GLY A 1 159 ? -8.117 -16.181 6.457 1.00 84.31 159 GLY A O 1
ATOM 1201 N N . ALA A 1 160 ? -6.680 -14.458 6.470 1.00 82.38 160 ALA A N 1
ATOM 1202 C CA . ALA A 1 160 ? -5.926 -14.937 5.318 1.00 82.38 160 ALA A CA 1
ATOM 1203 C C . ALA A 1 160 ? -4.985 -16.080 5.725 1.00 82.38 160 ALA A C 1
ATOM 1205 O O . ALA A 1 160 ? -4.311 -16.017 6.754 1.00 82.38 160 ALA A O 1
ATOM 1206 N N . GLU A 1 161 ? -4.875 -17.100 4.875 1.00 70.12 161 GLU A N 1
ATOM 1207 C CA . GLU A 1 161 ? -3.866 -18.150 5.024 1.00 70.12 161 GLU A CA 1
ATOM 1208 C C . GLU A 1 161 ? -2.484 -17.597 4.647 1.00 70.12 161 GLU A C 1
ATOM 1210 O O . GLU A 1 161 ? -2.031 -17.681 3.504 1.00 70.12 161 GLU A O 1
ATOM 1215 N N . VAL A 1 162 ? -1.814 -16.986 5.624 1.00 62.25 162 VAL A N 1
ATOM 1216 C CA . VAL A 1 162 ? -0.454 -16.460 5.477 1.00 62.25 162 VAL A CA 1
ATOM 1217 C C . VAL A 1 162 ? 0.528 -17.489 6.028 1.00 62.25 162 VAL A C 1
ATOM 1219 O O . VAL A 1 162 ? 0.501 -17.816 7.214 1.00 62.25 162 VAL A O 1
ATOM 1222 N N . ARG A 1 163 ? 1.443 -17.989 5.189 1.00 48.72 163 ARG A N 1
ATOM 1223 C CA . ARG A 1 163 ? 2.602 -18.751 5.677 1.00 48.72 163 ARG A CA 1
ATOM 1224 C C . ARG A 1 163 ? 3.612 -17.771 6.263 1.00 48.72 163 ARG A C 1
ATOM 1226 O O . ARG A 1 163 ? 4.528 -17.332 5.575 1.00 48.72 163 ARG A O 1
ATOM 1233 N N . THR A 1 164 ? 3.445 -17.415 7.530 1.00 37.12 164 THR A N 1
ATOM 1234 C CA . THR A 1 164 ? 4.493 -16.715 8.268 1.00 37.12 164 THR A CA 1
ATOM 1235 C C . THR A 1 164 ? 5.625 -17.705 8.523 1.00 37.12 164 THR A C 1
ATOM 1237 O O . THR A 1 164 ? 5.422 -18.789 9.067 1.00 37.12 164 THR A O 1
ATOM 1240 N N . ASN A 1 165 ? 6.843 -17.372 8.098 1.00 33.84 165 ASN A N 1
ATOM 1241 C CA . ASN A 1 165 ? 8.011 -18.128 8.530 1.00 33.84 165 ASN A CA 1
ATOM 1242 C C . ASN A 1 165 ? 8.270 -17.780 10.003 1.00 33.84 165 ASN A C 1
ATOM 1244 O O . ASN A 1 165 ? 9.082 -16.912 10.314 1.00 33.84 165 ASN A O 1
ATOM 1248 N N . SER A 1 166 ? 7.531 -18.404 10.920 1.00 25.95 166 SER A N 1
ATOM 1249 C CA . SER A 1 166 ? 7.605 -18.145 12.361 1.00 25.95 166 SER A CA 1
ATOM 1250 C C . SER A 1 166 ? 8.861 -18.733 13.028 1.00 25.95 166 SER A C 1
ATOM 1252 O O . SER A 1 166 ? 8.876 -18.922 14.239 1.00 25.95 166 SER A O 1
ATOM 1254 N N . ARG A 1 167 ? 9.927 -19.033 12.269 1.00 26.67 167 ARG A N 1
ATOM 1255 C CA . ARG A 1 167 ? 11.180 -19.627 12.770 1.00 26.67 167 ARG A CA 1
ATOM 1256 C C . ARG A 1 167 ? 12.418 -18.844 12.328 1.00 26.67 167 ARG A C 1
ATOM 1258 O O . ARG A 1 167 ? 13.209 -19.298 11.508 1.00 26.67 167 ARG A O 1
ATOM 1265 N N . LEU A 1 168 ? 12.594 -17.661 12.912 1.00 31.14 168 LEU A N 1
ATOM 1266 C CA . LEU A 1 168 ? 13.920 -17.045 13.092 1.00 31.14 168 LEU A CA 1
ATOM 1267 C C . LEU A 1 168 ? 14.356 -17.028 14.569 1.00 31.14 168 LEU A C 1
ATOM 1269 O O . LEU A 1 168 ? 15.394 -16.460 14.892 1.00 31.14 168 LEU A O 1
ATOM 1273 N N . SER A 1 169 ? 13.608 -17.690 15.459 1.00 24.33 169 SER A N 1
ATOM 1274 C CA . SER A 1 169 ? 14.177 -18.220 16.697 1.00 24.33 169 SER A CA 1
ATOM 1275 C C . SER A 1 169 ? 14.875 -19.537 16.361 1.00 24.33 169 SER A C 1
ATOM 1277 O O . SER A 1 169 ? 14.256 -20.432 15.790 1.00 24.33 169 SER A O 1
ATOM 1279 N N . THR A 1 170 ? 16.169 -19.565 16.656 1.00 31.30 170 THR A N 1
ATOM 1280 C CA . THR A 1 170 ? 17.116 -20.687 16.662 1.00 31.30 170 THR A CA 1
ATOM 1281 C C . THR A 1 170 ? 16.504 -22.096 16.619 1.00 31.30 170 THR A C 1
ATOM 1283 O O . THR A 1 170 ? 15.654 -22.438 17.436 1.00 31.30 170 THR A O 1
ATOM 1286 N N . ASP A 1 171 ? 17.031 -22.893 15.685 1.00 30.50 171 ASP A N 1
ATOM 1287 C CA . ASP A 1 171 ? 17.026 -24.362 15.649 1.00 30.50 171 ASP A CA 1
ATOM 1288 C C . ASP A 1 171 ? 15.695 -25.073 15.342 1.00 30.50 171 ASP A C 1
ATOM 1290 O O . ASP A 1 171 ? 14.948 -25.472 16.228 1.00 30.50 171 ASP A O 1
ATOM 1294 N N . ALA A 1 172 ? 15.436 -25.326 14.052 1.00 27.19 172 ALA A N 1
ATOM 1295 C CA . ALA A 1 172 ? 14.712 -26.523 13.604 1.00 27.19 172 ALA A CA 1
ATOM 1296 C C . ALA A 1 172 ? 14.929 -26.753 12.100 1.00 27.19 172 ALA A C 1
ATOM 1298 O O . ALA A 1 172 ? 14.590 -25.901 11.273 1.00 27.19 172 ALA A O 1
ATOM 1299 N N . GLU A 1 173 ? 15.476 -27.918 11.758 1.00 26.64 173 GLU A N 1
ATOM 1300 C CA . GLU A 1 173 ? 15.621 -28.419 10.392 1.00 26.64 173 GLU A CA 1
ATOM 1301 C C . GLU A 1 173 ? 14.287 -28.370 9.624 1.00 26.64 173 GLU A C 1
ATOM 1303 O O . GLU A 1 173 ? 13.207 -28.641 10.159 1.00 26.64 173 GLU A O 1
ATOM 1308 N N . ALA A 1 174 ? 14.356 -27.975 8.351 1.00 27.02 174 ALA A N 1
ATOM 1309 C CA . ALA A 1 174 ? 13.199 -27.915 7.468 1.00 27.02 174 ALA A CA 1
ATOM 1310 C C . ALA A 1 174 ? 12.672 -29.339 7.188 1.00 27.02 174 ALA A C 1
ATOM 1312 O O . ALA A 1 174 ? 13.463 -30.193 6.789 1.00 27.02 174 ALA A O 1
ATOM 1313 N N . PRO A 1 175 ? 11.361 -29.617 7.329 1.00 25.55 175 PRO A N 1
ATOM 1314 C CA . PRO A 1 175 ? 10.820 -30.908 6.942 1.00 25.55 175 PRO A CA 1
ATOM 1315 C C . PRO A 1 175 ? 10.767 -31.025 5.415 1.00 25.55 175 PRO A C 1
ATOM 1317 O O . PRO A 1 175 ? 10.207 -30.173 4.719 1.00 25.55 175 PRO A O 1
ATOM 1320 N N . ASN A 1 176 ? 11.333 -32.120 4.914 1.00 25.77 176 ASN A N 1
ATOM 1321 C CA . ASN A 1 176 ? 11.274 -32.558 3.526 1.00 25.77 176 ASN A CA 1
ATOM 1322 C C . ASN A 1 176 ? 9.837 -32.962 3.160 1.00 25.77 176 ASN A C 1
ATOM 1324 O O . ASN A 1 176 ? 9.432 -34.098 3.384 1.00 25.77 176 ASN A O 1
ATOM 1328 N N . HIS A 1 177 ? 9.058 -32.058 2.571 1.00 26.03 177 HIS A N 1
ATOM 1329 C CA . HIS A 1 177 ? 7.908 -32.467 1.765 1.00 26.03 177 HIS A CA 1
ATOM 1330 C C . HIS A 1 177 ? 7.852 -31.621 0.492 1.00 26.03 177 HIS A C 1
ATOM 1332 O O . HIS A 1 177 ? 7.269 -30.535 0.438 1.00 26.03 177 HIS A O 1
ATOM 1338 N N . GLU A 1 178 ? 8.532 -32.118 -0.540 1.00 24.86 178 GLU A N 1
ATOM 1339 C CA . GLU A 1 178 ? 8.571 -31.554 -1.885 1.00 24.86 178 GLU A CA 1
ATOM 1340 C C . GLU A 1 178 ? 7.162 -31.547 -2.495 1.00 24.86 178 GLU A C 1
ATOM 1342 O O . GLU A 1 178 ? 6.684 -32.539 -3.038 1.00 24.86 178 GLU A O 1
ATOM 1347 N N . THR A 1 179 ? 6.471 -30.407 -2.444 1.00 23.98 179 THR A N 1
ATOM 1348 C CA . THR A 1 179 ? 5.325 -30.194 -3.337 1.00 23.98 179 THR A CA 1
ATOM 1349 C C . THR A 1 179 ? 5.885 -29.722 -4.672 1.00 23.98 179 THR A C 1
ATOM 1351 O O . THR A 1 179 ? 6.223 -28.552 -4.848 1.00 23.98 179 THR A O 1
ATOM 1354 N N . ARG A 1 180 ? 6.072 -30.676 -5.584 1.00 20.59 180 ARG A N 1
ATOM 1355 C CA . ARG A 1 180 ? 6.632 -30.482 -6.925 1.00 20.59 180 ARG A CA 1
ATOM 1356 C C . ARG A 1 180 ? 5.803 -29.451 -7.705 1.00 20.59 180 ARG A C 1
ATOM 1358 O O . ARG A 1 180 ? 4.683 -29.745 -8.115 1.00 20.59 180 ARG A O 1
ATOM 1365 N N . CYS A 1 181 ? 6.352 -28.256 -7.947 1.00 26.62 181 CYS A N 1
ATOM 1366 C CA . CYS A 1 181 ? 5.832 -27.363 -8.986 1.00 26.62 181 CYS A CA 1
ATOM 1367 C C . CYS A 1 181 ? 5.883 -28.113 -10.322 1.00 26.62 181 CYS A C 1
ATOM 1369 O O . CYS A 1 181 ? 6.949 -28.582 -10.730 1.00 26.62 181 CYS A O 1
ATOM 1371 N N . LYS A 1 182 ? 4.742 -28.244 -11.005 1.00 20.19 182 LYS A N 1
ATOM 1372 C CA . LYS A 1 182 ? 4.732 -28.726 -12.387 1.00 20.19 182 LYS A CA 1
ATOM 1373 C C . LYS A 1 182 ? 5.491 -27.703 -13.232 1.00 20.19 182 LYS A C 1
ATOM 1375 O O . LYS A 1 182 ? 5.103 -26.538 -13.277 1.00 20.19 182 LYS A O 1
ATOM 1380 N N . LYS A 1 183 ? 6.581 -28.138 -13.869 1.00 22.52 183 LYS A N 1
ATOM 1381 C CA . LYS A 1 183 ? 7.148 -27.418 -15.010 1.00 22.52 183 LYS A CA 1
ATOM 1382 C C . LYS A 1 183 ? 6.036 -27.266 -16.043 1.00 22.52 183 LYS A C 1
ATOM 1384 O O . LYS A 1 183 ? 5.356 -28.247 -16.340 1.00 22.52 183 LYS A O 1
ATOM 1389 N N . VAL A 1 184 ? 5.840 -26.059 -16.553 1.00 26.70 184 VAL A N 1
ATOM 1390 C CA . VAL A 1 184 ? 5.089 -25.872 -17.792 1.00 26.70 184 VAL A CA 1
ATOM 1391 C C . VAL A 1 184 ? 6.147 -25.861 -18.883 1.00 26.70 184 VAL A C 1
ATOM 1393 O O . VAL A 1 184 ? 6.698 -24.815 -19.213 1.00 26.70 184 VAL A O 1
ATOM 1396 N N . ASP A 1 185 ? 6.526 -27.056 -19.323 1.00 26.09 185 ASP A N 1
ATOM 1397 C CA . ASP A 1 185 ? 7.302 -27.209 -20.545 1.00 26.09 185 ASP A CA 1
ATOM 1398 C C . ASP A 1 185 ? 6.308 -27.099 -21.713 1.00 26.09 185 ASP A C 1
ATOM 1400 O O . ASP A 1 185 ? 5.192 -27.623 -21.638 1.00 26.09 185 ASP A O 1
ATOM 1404 N N . GLY A 1 186 ? 6.685 -26.351 -22.751 1.00 27.56 186 GLY A N 1
ATOM 1405 C CA . GLY A 1 186 ? 5.959 -26.321 -24.018 1.00 27.56 186 GLY A CA 1
ATOM 1406 C C . GLY A 1 186 ? 5.829 -27.722 -24.623 1.00 27.56 186 GLY A C 1
ATOM 1407 O O . GLY A 1 186 ? 6.570 -28.630 -24.260 1.00 27.56 186 GLY A O 1
ATOM 1408 N N . GLU A 1 187 ? 4.841 -27.843 -25.502 1.00 31.22 187 GLU A N 1
ATOM 1409 C CA . GLU A 1 187 ? 4.239 -29.039 -26.101 1.00 31.22 187 GLU A CA 1
ATOM 1410 C C . GLU A 1 187 ? 5.128 -30.293 -26.280 1.00 31.22 187 GLU A C 1
ATOM 1412 O O . GLU A 1 187 ? 6.279 -30.243 -26.703 1.00 31.22 187 GLU A O 1
ATOM 1417 N N . ASP A 1 188 ? 4.471 -31.430 -26.020 1.00 25.75 188 ASP A N 1
ATOM 1418 C CA . ASP A 1 188 ? 4.769 -32.804 -26.440 1.00 25.75 188 ASP A CA 1
ATOM 1419 C C . ASP A 1 188 ? 5.813 -33.625 -25.660 1.00 25.75 188 ASP A C 1
ATOM 1421 O O . ASP A 1 188 ? 7.030 -33.467 -25.725 1.00 25.75 188 ASP A O 1
ATOM 1425 N N . GLY A 1 189 ? 5.284 -34.611 -24.927 1.00 37.25 189 GLY A N 1
ATOM 1426 C CA . GLY A 1 189 ? 6.043 -35.545 -24.109 1.00 37.25 189 GLY A CA 1
ATOM 1427 C C . GLY A 1 189 ? 6.748 -36.658 -24.890 1.00 37.25 189 GLY A C 1
ATOM 1428 O O . GLY A 1 189 ? 6.132 -37.377 -25.680 1.00 37.25 189 GLY A O 1
ATOM 1429 N N . ARG A 1 190 ? 8.026 -36.878 -24.546 1.00 22.38 190 ARG A N 1
ATOM 1430 C CA . ARG A 1 190 ? 8.679 -38.192 -24.340 1.00 22.38 190 ARG A CA 1
ATOM 1431 C C . ARG A 1 190 ? 10.120 -37.996 -23.817 1.00 22.38 190 ARG A C 1
ATOM 1433 O O . ARG A 1 190 ? 10.800 -37.098 -24.302 1.00 22.38 190 ARG A O 1
ATOM 1440 N N . PRO A 1 191 ? 10.622 -38.798 -22.852 1.00 28.16 191 PRO A N 1
ATOM 1441 C CA . PRO A 1 191 ? 11.981 -38.641 -22.339 1.00 28.16 191 PRO A CA 1
ATOM 1442 C C . PRO A 1 191 ? 12.967 -39.528 -23.111 1.00 28.16 191 PRO A C 1
ATOM 1444 O O . PRO A 1 191 ? 12.762 -40.736 -23.224 1.00 28.16 191 PRO A O 1
ATOM 1447 N N . THR A 1 192 ? 14.080 -38.960 -23.575 1.00 23.66 192 THR A N 1
ATOM 1448 C CA . THR A 1 192 ? 15.234 -39.736 -24.053 1.00 23.66 192 THR A CA 1
ATOM 1449 C C . THR A 1 192 ? 16.540 -39.208 -23.464 1.00 23.66 192 THR A C 1
ATOM 1451 O O . THR A 1 192 ? 16.910 -38.068 -23.724 1.00 23.66 192 THR A O 1
ATOM 1454 N N . GLY A 1 193 ? 17.250 -40.084 -22.743 1.00 23.73 193 GLY A N 1
ATOM 1455 C CA . GLY A 1 193 ? 18.715 -40.205 -22.790 1.00 23.73 193 GLY A CA 1
ATOM 1456 C C . GLY A 1 193 ? 19.568 -39.284 -21.909 1.00 23.73 193 GLY A C 1
ATOM 1457 O O . GLY A 1 193 ? 19.610 -38.076 -22.098 1.00 23.73 193 GLY A O 1
ATOM 1458 N N . ASN A 1 194 ? 20.326 -39.905 -20.999 1.00 29.64 194 ASN A N 1
ATOM 1459 C CA . ASN A 1 194 ? 21.342 -39.317 -20.120 1.00 29.64 194 ASN A CA 1
ATOM 1460 C C . ASN A 1 194 ? 22.492 -38.624 -20.874 1.00 29.64 194 ASN A C 1
ATOM 1462 O O . ASN A 1 194 ? 23.121 -39.225 -21.741 1.00 29.64 194 ASN A O 1
ATOM 1466 N N . GLY A 1 195 ? 22.850 -37.414 -20.436 1.00 24.08 195 GLY A N 1
ATOM 1467 C CA . GLY A 1 195 ? 24.078 -36.725 -20.835 1.00 24.08 195 GLY A CA 1
ATOM 1468 C C . GLY A 1 195 ? 24.264 -35.418 -20.065 1.00 24.08 195 GLY A C 1
ATOM 1469 O O . GLY A 1 195 ? 23.574 -34.432 -20.311 1.00 24.08 195 GLY A O 1
ATOM 1470 N N . THR A 1 196 ? 25.185 -35.409 -19.104 1.00 30.06 196 THR A N 1
ATOM 1471 C CA . THR A 1 196 ? 25.583 -34.243 -18.307 1.00 30.06 196 THR A CA 1
ATOM 1472 C C . THR A 1 196 ? 26.264 -33.197 -19.192 1.00 30.06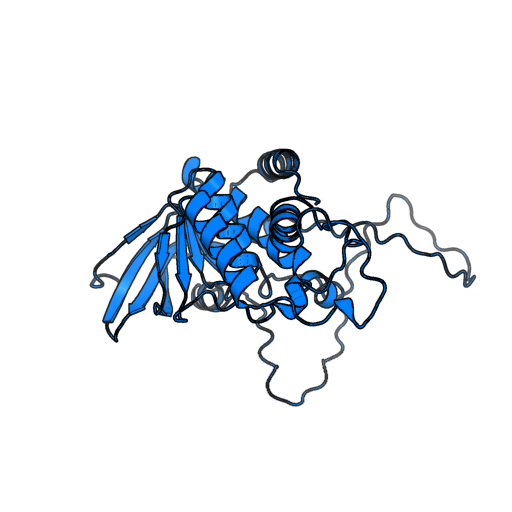 196 THR A C 1
ATOM 1474 O O . THR A 1 196 ? 27.462 -33.264 -19.451 1.00 30.06 196 THR A O 1
ATOM 1477 N N . GLN A 1 197 ? 25.512 -32.182 -19.616 1.00 22.45 197 GLN A N 1
ATOM 1478 C CA . GLN A 1 197 ? 26.063 -30.907 -20.071 1.00 22.45 197 GLN A CA 1
ATOM 1479 C C . GLN A 1 197 ? 25.641 -29.815 -19.088 1.00 22.45 197 GLN A C 1
ATOM 1481 O O . GLN A 1 197 ? 24.451 -29.608 -18.847 1.00 22.45 197 GLN A O 1
ATOM 1486 N N . LYS A 1 198 ? 26.624 -29.099 -18.522 1.00 27.41 198 LYS A N 1
ATOM 1487 C CA . LYS A 1 198 ? 26.407 -27.801 -17.870 1.00 27.41 198 LYS A CA 1
ATOM 1488 C C . LYS A 1 198 ? 25.903 -26.826 -18.938 1.00 27.41 198 LYS A C 1
ATOM 1490 O O . LYS A 1 198 ? 26.691 -26.110 -19.545 1.00 27.41 198 LYS A O 1
ATOM 1495 N N . LYS A 1 199 ? 24.595 -26.823 -19.195 1.00 20.12 199 LYS A N 1
ATOM 1496 C CA . LYS A 1 199 ? 23.941 -25.705 -19.867 1.00 20.12 199 LYS A CA 1
ATOM 1497 C C . LYS A 1 199 ? 23.830 -24.590 -18.844 1.00 20.12 199 LYS A C 1
ATOM 1499 O O . LYS A 1 199 ? 23.182 -24.746 -17.812 1.00 20.12 199 LYS A O 1
ATOM 1504 N N . GLU A 1 200 ? 24.505 -23.493 -19.137 1.00 29.28 200 GLU A N 1
ATOM 1505 C CA . GLU A 1 200 ? 24.248 -22.183 -18.567 1.00 29.28 200 GLU A CA 1
ATOM 1506 C C . GLU A 1 200 ? 22.769 -21.864 -18.835 1.00 29.28 200 GLU A C 1
ATOM 1508 O O . GLU A 1 200 ? 22.376 -21.427 -19.914 1.00 29.28 200 GLU A O 1
ATOM 1513 N N . THR A 1 201 ? 21.902 -22.253 -17.901 1.00 23.05 201 THR A N 1
ATOM 1514 C CA . THR A 1 201 ? 20.467 -22.015 -18.008 1.00 23.05 201 THR A CA 1
ATOM 1515 C C . THR A 1 201 ? 20.244 -20.547 -17.716 1.00 23.05 201 THR A C 1
ATOM 1517 O O . THR A 1 201 ? 20.231 -20.139 -16.554 1.00 23.05 201 THR A O 1
ATOM 1520 N N . SER A 1 202 ? 20.076 -19.761 -18.777 1.00 24.12 202 SER A N 1
ATOM 1521 C CA . SER A 1 202 ? 19.405 -18.468 -18.731 1.00 24.12 202 SER A CA 1
ATOM 1522 C C . SER A 1 202 ? 18.170 -18.602 -17.837 1.00 24.12 202 SER 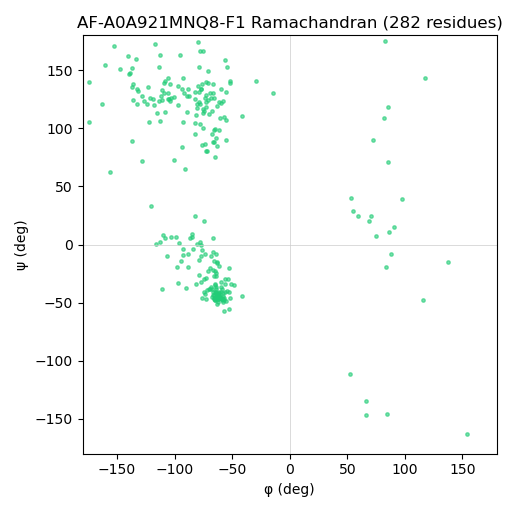A C 1
ATOM 1524 O O . SER A 1 202 ? 17.233 -19.332 -18.171 1.00 24.12 202 SER A O 1
ATOM 1526 N N . LEU A 1 203 ? 18.201 -17.969 -16.663 1.00 30.06 203 LEU A N 1
ATOM 1527 C CA . LEU A 1 203 ? 17.062 -17.887 -15.755 1.00 30.06 203 LEU A CA 1
ATOM 1528 C C . LEU A 1 203 ? 15.977 -17.060 -16.452 1.00 30.06 203 LEU A C 1
ATOM 1530 O O . LEU A 1 203 ? 15.932 -15.841 -16.320 1.00 30.06 203 LEU A O 1
ATOM 1534 N N . ASN A 1 204 ? 15.134 -17.735 -17.231 1.00 26.42 204 ASN A N 1
ATOM 1535 C CA . ASN A 1 204 ? 13.907 -17.163 -17.762 1.00 26.42 204 ASN A CA 1
ATOM 1536 C C . ASN A 1 204 ? 13.052 -16.743 -16.555 1.00 26.42 204 ASN A C 1
ATOM 1538 O O . ASN A 1 204 ? 12.814 -17.555 -15.657 1.00 26.42 204 ASN A O 1
ATOM 1542 N N . GLY A 1 205 ? 12.701 -15.458 -16.494 1.00 33.31 205 GLY A N 1
ATOM 1543 C CA . GLY A 1 205 ? 1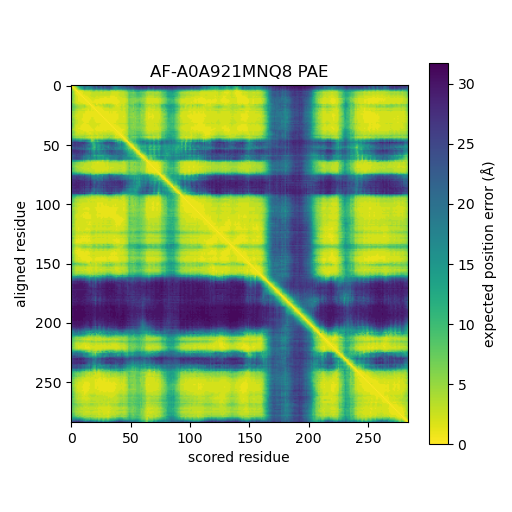2.104 -14.801 -15.331 1.00 33.31 205 GLY A CA 1
ATOM 1544 C C . GLY A 1 205 ? 10.879 -15.528 -14.774 1.00 33.31 205 GLY A C 1
ATOM 1545 O O . GLY A 1 205 ? 10.047 -16.056 -15.509 1.00 33.31 205 GLY A O 1
ATOM 1546 N N . TYR A 1 206 ? 10.770 -15.564 -13.445 1.00 38.66 206 TYR A N 1
ATOM 1547 C CA . TYR A 1 206 ? 9.590 -16.078 -12.757 1.00 38.66 206 TYR A CA 1
ATOM 1548 C C . TYR A 1 206 ? 8.484 -15.018 -12.806 1.00 38.66 206 TYR A C 1
ATOM 1550 O O . TYR A 1 206 ? 8.525 -14.053 -12.046 1.00 38.66 206 TYR A O 1
ATOM 1558 N N . ALA A 1 207 ? 7.487 -15.204 -13.672 1.00 44.50 207 ALA A N 1
ATOM 1559 C CA . ALA A 1 207 ? 6.307 -14.346 -13.700 1.00 44.50 207 ALA A CA 1
ATOM 1560 C C . ALA A 1 207 ? 5.481 -14.543 -12.414 1.00 44.50 207 ALA A C 1
ATOM 1562 O O . ALA A 1 207 ? 4.942 -15.625 -12.167 1.00 44.50 207 ALA A O 1
ATOM 1563 N N . ILE A 1 208 ? 5.368 -13.504 -11.581 1.00 53.59 208 ILE A N 1
ATOM 1564 C CA . ILE A 1 208 ? 4.493 -13.528 -10.401 1.00 53.59 208 ILE A CA 1
ATOM 1565 C C . ILE A 1 208 ? 3.060 -13.243 -10.864 1.00 53.59 208 ILE A C 1
ATOM 1567 O O . ILE A 1 208 ? 2.761 -12.174 -11.394 1.00 53.59 208 ILE A O 1
ATOM 1571 N N . LEU A 1 209 ? 2.155 -14.204 -10.666 1.00 54.25 209 LEU A N 1
ATOM 1572 C CA . LEU A 1 209 ? 0.746 -14.054 -11.034 1.00 54.25 209 LEU A CA 1
ATOM 1573 C C . LEU A 1 209 ? 0.046 -13.065 -10.092 1.00 54.25 209 LEU A C 1
ATOM 1575 O O . LEU A 1 209 ? 0.211 -13.138 -8.876 1.00 54.25 209 LEU A O 1
ATOM 1579 N N . CYS A 1 210 ? -0.814 -12.192 -10.633 1.00 56.84 210 CYS A N 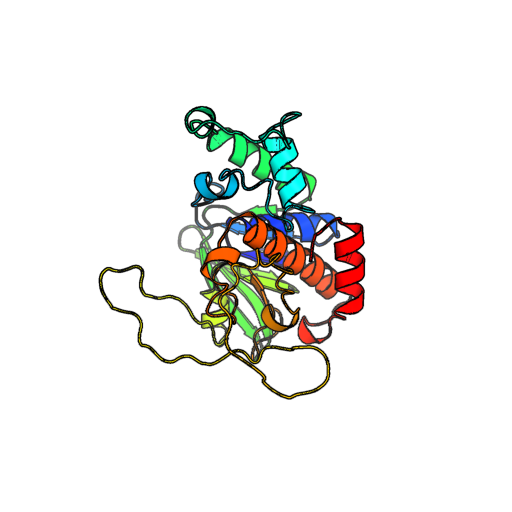1
ATOM 1580 C CA . CYS A 1 210 ? -1.569 -11.207 -9.842 1.00 56.84 210 CYS A CA 1
ATOM 1581 C C . CYS A 1 210 ? -2.369 -11.835 -8.684 1.00 56.84 210 CYS A C 1
ATOM 1583 O O . CYS A 1 210 ? -2.551 -11.199 -7.650 1.00 56.84 210 CYS A O 1
ATOM 1585 N N . GLY A 1 211 ? -2.811 -13.089 -8.841 1.00 56.25 211 GLY A N 1
ATOM 1586 C CA . GLY A 1 211 ? -3.536 -13.833 -7.809 1.00 56.25 211 GLY A CA 1
ATOM 1587 C C . GLY A 1 211 ? -2.720 -14.111 -6.543 1.00 56.25 211 GLY A C 1
ATOM 1588 O O . GLY A 1 211 ? -3.307 -14.232 -5.477 1.00 56.25 211 GLY A O 1
ATOM 1589 N N . CYS A 1 212 ? -1.384 -14.135 -6.614 1.00 69.94 212 CYS A N 1
ATOM 1590 C CA . CYS A 1 212 ? -0.530 -14.353 -5.440 1.00 69.94 212 CYS A CA 1
ATOM 1591 C C . CYS A 1 212 ? -0.612 -13.202 -4.423 1.00 69.94 212 CYS A C 1
ATOM 1593 O O . CYS A 1 212 ? -0.314 -13.401 -3.249 1.00 69.94 212 CYS A O 1
ATOM 1595 N N . PHE A 1 213 ? -1.021 -12.008 -4.864 1.00 78.31 213 PHE A N 1
ATOM 1596 C CA . PHE A 1 213 ? -1.117 -10.812 -4.026 1.00 78.31 213 PHE A CA 1
ATOM 1597 C C . PHE A 1 213 ? -2.469 -10.678 -3.319 1.00 78.31 213 PHE A C 1
ATOM 1599 O O . PHE A 1 213 ? -2.617 -9.790 -2.485 1.00 78.31 213 PHE A O 1
ATOM 1606 N N . VAL A 1 214 ? -3.462 -11.512 -3.637 1.00 85.62 214 VAL A N 1
ATOM 1607 C CA . VAL A 1 214 ? -4.814 -11.415 -3.069 1.00 85.62 214 VAL A CA 1
ATOM 1608 C C . VAL A 1 214 ? -5.107 -12.695 -2.285 1.00 85.62 214 VAL A C 1
ATOM 1610 O O . VAL A 1 214 ? -5.086 -13.771 -2.882 1.00 85.62 214 VAL A O 1
ATOM 1613 N N . PRO A 1 215 ? -5.389 -12.625 -0.970 1.00 85.62 215 PRO A N 1
ATOM 1614 C CA . PRO A 1 215 ? -5.770 -13.805 -0.194 1.00 85.62 215 PRO A CA 1
ATOM 1615 C C . PRO A 1 215 ? -6.964 -14.538 -0.806 1.00 85.62 215 PRO A C 1
ATOM 1617 O O . PRO A 1 215 ? -7.816 -13.913 -1.420 1.00 85.62 215 PRO A O 1
ATOM 1620 N N . GLU A 1 216 ? -7.109 -15.846 -0.605 1.00 82.06 216 GLU A N 1
ATOM 1621 C CA . GLU A 1 216 ? -8.231 -16.599 -1.195 1.00 82.06 216 GLU A CA 1
ATOM 1622 C C . GLU A 1 216 ? -9.588 -16.250 -0.560 1.00 82.06 216 GLU A C 1
ATOM 1624 O O . GLU A 1 216 ? -10.584 -16.113 -1.264 1.00 82.06 216 GLU A O 1
ATOM 1629 N N . LYS A 1 217 ? -9.608 -16.043 0.762 1.00 85.12 217 LYS A N 1
ATOM 1630 C CA . LYS A 1 217 ? -10.839 -15.881 1.559 1.00 85.12 217 LYS A CA 1
ATOM 1631 C C . LYS A 1 217 ? -11.118 -14.448 2.020 1.00 85.12 217 LYS A C 1
ATOM 1633 O O . LYS A 1 217 ? -12.194 -14.187 2.536 1.00 85.12 217 LYS A O 1
ATOM 1638 N N . VAL A 1 218 ? -10.164 -13.531 1.853 1.00 90.06 218 VAL A N 1
ATOM 1639 C CA . VAL A 1 218 ? -10.241 -12.145 2.350 1.00 90.06 218 VAL A CA 1
ATOM 1640 C C . VAL A 1 218 ? -10.079 -11.170 1.192 1.00 90.06 218 VAL A C 1
ATOM 1642 O O . VAL A 1 218 ? -9.212 -11.371 0.344 1.00 90.06 218 VAL A O 1
ATOM 1645 N N . ASP A 1 219 ? -10.910 -10.135 1.141 1.00 91.88 219 ASP A N 1
ATOM 1646 C CA . ASP A 1 219 ? -10.887 -9.098 0.107 1.00 91.88 219 ASP A CA 1
ATOM 1647 C C . ASP A 1 219 ? -10.577 -7.704 0.687 1.00 91.88 219 ASP A C 1
ATOM 1649 O O . ASP A 1 219 ? -10.495 -7.525 1.903 1.00 91.88 219 ASP A O 1
ATOM 1653 N N . GLY A 1 220 ? -10.372 -6.708 -0.179 1.00 92.81 220 GLY A N 1
ATOM 1654 C CA . GLY A 1 220 ? -10.013 -5.336 0.226 1.00 92.81 220 GLY A CA 1
ATOM 1655 C C . GLY A 1 220 ? -8.559 -5.171 0.690 1.00 92.81 220 GLY A C 1
ATOM 1656 O O . GLY A 1 220 ? -8.166 -4.099 1.155 1.00 92.81 220 GLY A O 1
ATOM 1657 N N . ILE A 1 221 ? -7.741 -6.216 0.540 1.00 93.75 221 ILE A N 1
ATOM 1658 C CA . ILE A 1 221 ? -6.341 -6.244 0.962 1.00 93.75 221 ILE A CA 1
ATOM 1659 C C . ILE A 1 221 ? -5.438 -6.877 -0.102 1.00 93.75 221 ILE A C 1
ATOM 1661 O O . ILE A 1 221 ? -5.779 -7.902 -0.692 1.00 93.75 221 ILE A O 1
ATOM 1665 N N . PHE A 1 222 ? -4.269 -6.276 -0.321 1.00 92.31 222 PHE A N 1
ATOM 1666 C CA . PHE A 1 222 ? -3.155 -6.872 -1.056 1.00 92.31 222 PHE A CA 1
ATOM 1667 C C . PHE A 1 222 ? -2.038 -7.290 -0.097 1.00 92.31 222 PHE A C 1
ATOM 1669 O O . PHE A 1 222 ? -1.727 -6.581 0.859 1.00 92.31 222 PHE A O 1
ATOM 1676 N N . LEU A 1 223 ? -1.396 -8.414 -0.395 1.00 88.06 223 LEU A N 1
ATOM 1677 C CA . LEU A 1 223 ? -0.186 -8.905 0.253 1.00 88.06 223 LEU A CA 1
ATOM 1678 C C . LEU A 1 223 ? 1.025 -8.598 -0.621 1.00 88.06 223 LEU A C 1
ATOM 1680 O O . LEU A 1 223 ? 1.046 -8.987 -1.784 1.00 88.06 223 LEU A O 1
ATOM 1684 N N . ALA A 1 224 ? 2.052 -7.954 -0.067 1.00 80.69 224 ALA A N 1
ATOM 1685 C CA . ALA A 1 224 ? 3.306 -7.708 -0.780 1.00 80.69 224 ALA A CA 1
ATOM 1686 C C . ALA A 1 224 ? 4.532 -7.974 0.108 1.00 80.69 224 ALA A C 1
ATOM 1688 O O . ALA A 1 224 ? 4.495 -7.837 1.329 1.00 80.69 224 ALA A O 1
ATOM 1689 N N . GLY A 1 225 ? 5.659 -8.350 -0.501 1.00 72.56 225 GLY A N 1
ATOM 1690 C CA . GLY A 1 225 ? 6.903 -8.623 0.226 1.00 72.56 225 GLY A CA 1
ATOM 1691 C C . GLY A 1 225 ? 6.998 -10.050 0.778 1.00 72.56 225 GLY A C 1
ATOM 1692 O O . GLY A 1 225 ? 6.543 -10.998 0.149 1.00 72.56 225 GLY A O 1
ATOM 1693 N N . GLN A 1 226 ? 7.635 -10.219 1.942 1.00 57.62 226 GLN A N 1
ATOM 1694 C CA . GLN A 1 226 ? 8.044 -11.534 2.479 1.00 57.62 226 GLN A CA 1
ATOM 1695 C C . GLN A 1 226 ? 6.885 -12.466 2.874 1.00 57.62 226 GLN A C 1
ATOM 1697 O O . GLN A 1 226 ? 7.128 -13.621 3.208 1.00 57.62 226 GLN A O 1
ATOM 1702 N N . ASN A 1 227 ? 5.647 -11.978 2.821 1.00 52.88 227 ASN A N 1
ATOM 1703 C CA . ASN A 1 227 ? 4.449 -12.701 3.244 1.00 52.88 227 ASN A CA 1
ATOM 1704 C C . ASN A 1 227 ? 3.625 -13.248 2.067 1.00 52.88 227 ASN A C 1
ATOM 1706 O O . ASN A 1 227 ? 2.525 -13.753 2.278 1.00 52.88 227 ASN A O 1
ATOM 1710 N N . LEU A 1 228 ? 4.134 -13.130 0.834 1.00 50.09 228 LEU A N 1
ATOM 1711 C CA . LEU A 1 228 ? 3.470 -13.643 -0.363 1.00 50.09 228 LEU A CA 1
ATOM 1712 C C . LEU A 1 228 ? 3.466 -15.183 -0.352 1.00 50.09 228 LEU A C 1
ATOM 1714 O O . LEU A 1 228 ? 4.518 -15.813 -0.207 1.00 50.09 228 LEU A O 1
ATOM 1718 N N . SER A 1 229 ? 2.291 -15.801 -0.496 1.00 38.19 229 SER A N 1
ATOM 1719 C CA . SER A 1 229 ? 2.153 -17.257 -0.551 1.00 38.19 229 SER A CA 1
ATOM 1720 C C . SER A 1 229 ? 2.519 -17.792 -1.943 1.00 38.19 229 SER A C 1
ATOM 1722 O O . SER A 1 229 ? 2.050 -17.310 -2.970 1.00 38.19 229 SER A O 1
ATOM 1724 N N . GLY A 1 230 ? 3.371 -18.822 -1.969 1.00 36.25 230 GLY A N 1
ATOM 1725 C CA . GLY A 1 230 ? 3.758 -19.543 -3.183 1.00 36.25 230 GLY A CA 1
ATOM 1726 C C . GLY A 1 230 ? 5.248 -19.445 -3.526 1.00 36.25 230 GLY A C 1
ATOM 1727 O O . GLY A 1 230 ? 5.880 -18.404 -3.406 1.00 36.25 230 GLY A O 1
ATOM 1728 N N . ILE A 1 231 ? 5.779 -20.559 -4.040 1.00 34.91 231 ILE A N 1
ATOM 1729 C CA . ILE A 1 231 ? 7.116 -20.750 -4.629 1.00 34.91 231 ILE A CA 1
ATOM 1730 C C . ILE A 1 231 ? 8.243 -21.073 -3.619 1.00 34.91 231 ILE A C 1
ATOM 1732 O O . ILE A 1 231 ? 9.192 -20.316 -3.389 1.00 34.91 231 ILE A O 1
ATOM 1736 N N . CYS A 1 232 ? 8.180 -22.291 -3.069 1.00 28.62 232 CYS A N 1
ATOM 1737 C CA . CYS A 1 232 ? 9.350 -22.965 -2.502 1.00 28.62 232 CYS A CA 1
ATOM 1738 C C . CYS A 1 232 ? 10.385 -23.180 -3.626 1.00 28.62 232 CYS A C 1
ATOM 1740 O O . CYS A 1 232 ? 10.053 -23.726 -4.674 1.00 28.62 232 CYS A O 1
ATOM 1742 N N . GLY A 1 233 ? 11.602 -22.663 -3.437 1.00 33.00 233 GLY A N 1
ATOM 1743 C CA . GLY A 1 233 ? 12.666 -22.579 -4.448 1.00 33.00 233 GLY A CA 1
ATOM 1744 C C . GLY A 1 233 ? 13.033 -21.135 -4.816 1.00 33.00 233 GLY A C 1
ATOM 1745 O O . GLY A 1 233 ? 14.201 -20.763 -4.742 1.00 33.00 233 GLY A O 1
ATOM 1746 N N . ALA A 1 234 ? 12.043 -20.278 -5.091 1.00 35.16 234 ALA A N 1
ATOM 1747 C CA . ALA A 1 234 ? 12.264 -18.867 -5.443 1.00 35.16 234 ALA A CA 1
ATOM 1748 C C . ALA A 1 234 ? 12.217 -17.905 -4.238 1.00 35.16 234 ALA A C 1
ATOM 1750 O O . ALA A 1 234 ? 12.605 -16.745 -4.355 1.00 35.16 234 ALA A O 1
ATOM 1751 N N . CYS A 1 235 ? 11.807 -18.383 -3.058 1.00 37.41 235 CYS A N 1
ATOM 1752 C CA . CYS A 1 235 ? 11.739 -17.595 -1.820 1.00 37.41 235 CYS A CA 1
ATOM 1753 C C . CYS A 1 235 ? 13.094 -16.951 -1.424 1.00 37.41 235 CYS A C 1
ATOM 1755 O O . CYS A 1 235 ? 13.119 -15.841 -0.893 1.00 37.41 235 CYS A O 1
ATOM 1757 N N . ARG A 1 236 ? 14.239 -17.569 -1.775 1.00 33.94 236 ARG A N 1
ATOM 1758 C CA . ARG A 1 236 ? 15.575 -16.960 -1.577 1.00 33.94 236 ARG A CA 1
ATOM 1759 C C . ARG A 1 236 ? 15.880 -15.809 -2.549 1.00 33.94 236 ARG A C 1
ATOM 1761 O O . ARG A 1 236 ? 16.616 -14.903 -2.172 1.00 33.94 236 ARG A O 1
ATOM 1768 N N . SER A 1 237 ? 15.310 -15.821 -3.755 1.00 42.19 237 SER A N 1
ATOM 1769 C CA . SER A 1 237 ? 15.525 -14.788 -4.782 1.00 42.19 237 SER A CA 1
ATOM 1770 C C . SER A 1 237 ? 14.514 -13.639 -4.682 1.00 42.19 237 SER A C 1
ATOM 1772 O O . SER A 1 237 ? 14.903 -12.486 -4.824 1.00 42.19 237 SER A O 1
ATOM 1774 N N . HIS A 1 238 ? 13.247 -13.912 -4.344 1.00 41.72 238 HIS A N 1
ATOM 1775 C CA . HIS A 1 238 ? 12.207 -12.882 -4.168 1.00 41.72 238 HIS A CA 1
ATOM 1776 C C . HIS A 1 238 ? 12.398 -12.013 -2.918 1.00 41.72 238 HIS A C 1
ATOM 1778 O O . HIS A 1 238 ? 11.929 -10.878 -2.874 1.00 41.72 238 HIS A O 1
ATOM 1784 N N . CYS A 1 239 ? 13.131 -12.511 -1.916 1.00 45.72 239 CYS A N 1
ATOM 1785 C CA . CYS A 1 239 ? 13.562 -11.705 -0.774 1.00 45.72 239 CYS A CA 1
ATOM 1786 C C . CYS A 1 239 ? 14.695 -10.728 -1.122 1.00 45.72 239 CYS A C 1
ATOM 1788 O O . CYS A 1 239 ? 15.037 -9.889 -0.284 1.00 45.72 239 CYS A O 1
ATOM 1790 N N . ALA A 1 240 ? 15.279 -10.811 -2.326 1.00 58.28 240 ALA A N 1
ATOM 1791 C CA . ALA A 1 240 ? 16.204 -9.790 -2.784 1.00 58.28 240 ALA A CA 1
ATOM 1792 C C . ALA A 1 240 ? 15.441 -8.477 -2.979 1.00 58.28 240 ALA A C 1
ATOM 1794 O O . ALA A 1 240 ? 14.319 -8.428 -3.491 1.00 58.28 240 ALA A O 1
ATOM 1795 N N . ALA A 1 241 ? 16.071 -7.394 -2.548 1.00 63.41 241 ALA A N 1
ATOM 1796 C CA . ALA A 1 241 ? 15.446 -6.092 -2.497 1.00 63.41 241 ALA A CA 1
ATOM 1797 C C . ALA A 1 241 ? 14.869 -5.565 -3.836 1.00 63.41 241 ALA A C 1
ATOM 1799 O O . ALA A 1 241 ? 13.802 -4.951 -3.751 1.00 63.41 241 ALA A O 1
ATOM 1800 N N . PRO A 1 242 ? 15.438 -5.841 -5.040 1.00 63.69 242 PRO A N 1
ATOM 1801 C CA . PRO A 1 242 ? 14.790 -5.477 -6.310 1.00 63.69 242 PRO A CA 1
ATOM 1802 C C . PRO A 1 242 ? 13.403 -6.101 -6.482 1.00 63.69 242 PRO A C 1
ATOM 1804 O O . PRO A 1 242 ? 12.438 -5.403 -6.784 1.00 63.69 242 PRO A O 1
ATOM 1807 N N . PHE A 1 243 ? 13.273 -7.405 -6.223 1.00 70.81 243 PHE A N 1
ATOM 1808 C CA . PHE A 1 243 ? 12.000 -8.113 -6.366 1.00 70.81 243 PHE A CA 1
ATOM 1809 C C . PHE A 1 243 ? 10.978 -7.631 -5.338 1.00 70.81 243 PHE A C 1
ATOM 1811 O O . PHE A 1 243 ? 9.834 -7.363 -5.692 1.00 70.81 243 PHE A O 1
ATOM 1818 N N . CYS A 1 244 ? 11.387 -7.446 -4.077 1.00 73.38 244 CYS A N 1
ATOM 1819 C CA . CYS A 1 244 ? 10.504 -6.894 -3.047 1.00 73.38 244 CYS A CA 1
ATOM 1820 C C . CYS A 1 244 ? 9.959 -5.516 -3.432 1.00 73.38 244 CYS A C 1
ATOM 1822 O O . CYS A 1 244 ? 8.764 -5.269 -3.289 1.00 73.38 244 CYS A O 1
ATOM 1824 N N . ALA A 1 245 ? 10.827 -4.624 -3.910 1.00 76.50 245 ALA A N 1
ATOM 1825 C CA . ALA A 1 245 ? 10.447 -3.268 -4.282 1.00 76.50 245 ALA A CA 1
ATOM 1826 C C . ALA A 1 245 ? 9.469 -3.249 -5.469 1.00 76.50 245 ALA A C 1
ATOM 1828 O O . ALA A 1 245 ? 8.476 -2.523 -5.428 1.00 76.50 245 ALA A O 1
ATOM 1829 N N . ASN A 1 246 ? 9.685 -4.107 -6.469 1.00 78.00 246 ASN A N 1
ATOM 1830 C CA . ASN A 1 246 ? 8.823 -4.180 -7.650 1.00 78.00 246 ASN A CA 1
ATOM 1831 C C . ASN A 1 246 ? 7.499 -4.909 -7.390 1.00 78.00 246 ASN A C 1
ATOM 1833 O O . ASN A 1 246 ? 6.467 -4.491 -7.907 1.00 78.00 246 ASN A O 1
ATOM 1837 N N . MET A 1 247 ? 7.480 -5.910 -6.503 1.00 82.88 247 MET A N 1
ATOM 1838 C CA . MET A 1 247 ? 6.230 -6.441 -5.937 1.00 82.88 247 MET A CA 1
ATOM 1839 C C . MET A 1 247 ? 5.435 -5.346 -5.216 1.00 82.88 247 MET A C 1
ATOM 1841 O O . MET A 1 247 ? 4.211 -5.289 -5.312 1.00 82.88 247 MET A O 1
ATOM 1845 N N . GLY A 1 248 ? 6.143 -4.453 -4.521 1.00 88.44 248 GLY A N 1
ATOM 1846 C CA . GLY A 1 248 ? 5.576 -3.233 -3.966 1.00 88.44 248 GLY A CA 1
ATOM 1847 C C . GLY A 1 248 ? 4.930 -2.364 -5.037 1.00 88.44 248 GLY A C 1
ATOM 1848 O O . GLY A 1 248 ? 3.734 -2.100 -4.967 1.00 88.44 248 GLY A O 1
ATOM 1849 N N . GLN A 1 249 ? 5.698 -1.969 -6.057 1.00 90.19 249 GLN A N 1
ATOM 1850 C CA . GLN A 1 249 ? 5.206 -1.157 -7.176 1.00 90.19 249 GLN A CA 1
ATOM 1851 C C . GLN A 1 249 ? 3.953 -1.770 -7.819 1.00 90.19 249 GLN A C 1
ATOM 1853 O O . GLN A 1 249 ? 2.963 -1.066 -8.013 1.00 90.19 249 GLN A O 1
ATOM 1858 N N . PHE A 1 250 ? 3.968 -3.081 -8.076 1.00 90.31 250 PHE A N 1
ATOM 1859 C CA . PHE A 1 250 ? 2.815 -3.839 -8.559 1.00 90.31 250 PHE A CA 1
ATOM 1860 C C . PHE A 1 250 ? 1.584 -3.633 -7.665 1.00 90.31 250 PHE A C 1
ATOM 1862 O O . PHE A 1 250 ? 0.534 -3.206 -8.151 1.00 90.31 250 PHE A O 1
ATOM 1869 N N . ALA A 1 251 ? 1.716 -3.892 -6.359 1.00 92.50 251 ALA A N 1
ATOM 1870 C CA . ALA A 1 251 ? 0.608 -3.785 -5.413 1.00 92.50 251 ALA A CA 1
ATOM 1871 C C . ALA A 1 251 ? 0.090 -2.343 -5.302 1.00 92.50 251 ALA A C 1
ATOM 1873 O O . ALA A 1 251 ? -1.117 -2.130 -5.209 1.00 92.50 251 ALA A O 1
ATOM 1874 N N . GLY A 1 252 ? 0.986 -1.356 -5.366 1.00 95.44 252 GLY A N 1
ATOM 1875 C CA . GLY A 1 252 ? 0.638 0.063 -5.342 1.00 95.44 252 GLY A CA 1
ATOM 1876 C C . GLY A 1 252 ? -0.204 0.495 -6.542 1.00 95.44 252 GLY A C 1
ATOM 1877 O O . GLY A 1 252 ? -1.280 1.067 -6.361 1.00 95.44 252 GLY A O 1
ATOM 1878 N N . VAL A 1 253 ? 0.239 0.165 -7.762 1.00 95.62 253 VAL A N 1
ATOM 1879 C CA . VAL A 1 253 ? -0.524 0.458 -8.992 1.00 95.62 253 VAL A CA 1
ATOM 1880 C C . VAL A 1 253 ? -1.870 -0.266 -8.969 1.00 95.62 253 VAL A C 1
ATOM 1882 O O . VAL A 1 253 ? -2.909 0.343 -9.229 1.00 95.62 253 VAL A O 1
ATOM 1885 N N . ALA A 1 254 ? -1.875 -1.549 -8.599 1.00 94.69 254 ALA A N 1
ATOM 1886 C CA . ALA A 1 254 ? -3.091 -2.351 -8.509 1.00 94.69 254 ALA A CA 1
ATOM 1887 C C . ALA A 1 254 ? -4.107 -1.757 -7.521 1.00 94.69 254 ALA A C 1
ATOM 1889 O O . ALA A 1 254 ? -5.287 -1.617 -7.856 1.00 94.69 254 ALA A O 1
ATOM 1890 N N . ALA A 1 255 ? -3.653 -1.367 -6.328 1.00 97.00 255 ALA A N 1
ATOM 1891 C CA . ALA A 1 255 ? -4.493 -0.762 -5.301 1.00 97.00 255 ALA A CA 1
ATOM 1892 C C . ALA A 1 255 ? -5.075 0.580 -5.749 1.00 97.00 255 ALA A C 1
ATOM 1894 O O . ALA A 1 255 ? -6.272 0.805 -5.573 1.00 97.00 255 ALA A O 1
ATOM 1895 N N . ALA A 1 256 ? -4.273 1.437 -6.385 1.00 97.81 256 ALA A N 1
ATOM 1896 C CA . ALA A 1 256 ? -4.755 2.709 -6.917 1.00 97.81 256 ALA A CA 1
ATOM 1897 C C . ALA A 1 256 ? -5.807 2.509 -8.020 1.00 97.81 256 ALA A C 1
ATOM 1899 O O . ALA A 1 256 ? -6.852 3.164 -8.010 1.00 97.81 256 ALA A O 1
ATOM 1900 N N . MET A 1 257 ? -5.591 1.552 -8.931 1.00 96.56 257 MET A N 1
ATOM 1901 C CA . MET A 1 257 ? -6.579 1.194 -9.955 1.00 96.56 257 MET A CA 1
ATOM 1902 C C . MET A 1 257 ? -7.887 0.681 -9.337 1.00 96.56 257 MET A C 1
ATOM 1904 O O . MET A 1 257 ? -8.963 1.098 -9.770 1.00 96.56 257 MET A O 1
ATOM 1908 N N . CYS A 1 258 ? -7.804 -0.177 -8.315 1.00 96.62 258 CYS A N 1
ATOM 1909 C CA . CYS A 1 258 ? -8.969 -0.684 -7.584 1.00 96.62 258 CYS A CA 1
ATOM 1910 C C . CYS A 1 258 ? -9.737 0.449 -6.892 1.00 96.62 258 CYS A C 1
ATOM 1912 O O . CYS A 1 258 ? -10.946 0.587 -7.077 1.00 96.62 258 CYS A O 1
ATOM 1914 N N . ALA A 1 259 ? -9.025 1.308 -6.159 1.00 97.19 259 ALA A N 1
ATOM 1915 C CA . ALA A 1 259 ? -9.604 2.421 -5.416 1.00 97.19 259 ALA A CA 1
ATOM 1916 C C . ALA A 1 259 ? -10.256 3.482 -6.322 1.00 97.19 259 ALA A C 1
ATOM 1918 O O . ALA A 1 259 ? -11.272 4.074 -5.941 1.00 97.19 259 ALA A O 1
ATOM 1919 N N . ARG A 1 260 ? -9.694 3.706 -7.519 1.00 96.94 260 ARG A N 1
ATOM 1920 C CA . ARG A 1 260 ? -10.234 4.621 -8.537 1.00 96.94 260 ARG A CA 1
ATOM 1921 C C . ARG A 1 260 ? -11.472 4.054 -9.226 1.00 96.94 260 ARG A C 1
ATOM 1923 O O . ARG A 1 260 ? -12.434 4.783 -9.433 1.00 96.94 260 ARG A O 1
ATOM 1930 N N . ALA A 1 261 ? -11.456 2.768 -9.573 1.00 95.38 261 ALA A N 1
ATOM 1931 C CA . ALA A 1 261 ? -12.576 2.110 -10.244 1.00 95.38 261 ALA A CA 1
ATOM 1932 C C . ALA A 1 261 ? -13.673 1.616 -9.280 1.00 95.38 261 ALA A C 1
ATOM 1934 O O . ALA A 1 261 ? -14.683 1.100 -9.747 1.00 95.38 261 ALA A O 1
ATOM 1935 N N . LEU A 1 262 ? -13.478 1.762 -7.962 1.00 95.19 262 LEU A N 1
ATOM 1936 C CA . LEU A 1 262 ? -14.360 1.229 -6.915 1.00 95.19 262 LEU A CA 1
ATOM 1937 C C . LEU A 1 262 ? -14.612 -0.279 -7.074 1.00 95.19 262 LEU A C 1
ATOM 1939 O O . LEU A 1 262 ? -15.721 -0.772 -6.876 1.00 95.19 262 LEU A O 1
ATOM 1943 N N . ILE A 1 263 ? -13.559 -1.011 -7.434 1.00 94.94 263 ILE A N 1
ATOM 1944 C CA . ILE A 1 263 ? -13.586 -2.467 -7.566 1.00 94.94 263 ILE A CA 1
ATOM 1945 C C . ILE A 1 263 ? -12.695 -3.110 -6.512 1.00 94.94 263 ILE A C 1
ATOM 1947 O O . ILE A 1 263 ? -11.706 -2.532 -6.066 1.00 94.94 263 ILE A O 1
ATOM 1951 N N . LEU A 1 264 ? -13.033 -4.341 -6.150 1.00 92.75 264 LEU A N 1
ATOM 1952 C CA . LEU A 1 264 ? -12.226 -5.155 -5.253 1.00 92.75 264 LEU A CA 1
ATOM 1953 C C . LEU A 1 264 ? -11.021 -5.773 -5.987 1.00 92.75 264 LEU A C 1
ATOM 1955 O O . LEU A 1 264 ? -11.130 -6.048 -7.189 1.00 92.75 264 LEU A O 1
ATOM 1959 N N . PRO A 1 265 ? -9.906 -6.059 -5.284 1.00 90.62 265 PRO A N 1
ATOM 1960 C CA . PRO A 1 265 ? -8.715 -6.715 -5.822 1.00 90.62 265 PRO A CA 1
ATOM 1961 C C . PRO A 1 265 ? -8.987 -7.882 -6.780 1.00 90.62 265 PRO A C 1
ATOM 1963 O O . PRO A 1 265 ? -8.404 -7.942 -7.863 1.00 90.62 265 PRO A O 1
ATOM 1966 N N . ARG A 1 266 ? -9.931 -8.775 -6.451 1.00 86.50 266 ARG A N 1
ATOM 1967 C CA . ARG A 1 266 ? -10.277 -9.942 -7.294 1.00 86.50 266 ARG A CA 1
ATOM 1968 C C . ARG A 1 266 ? -10.890 -9.594 -8.646 1.00 86.50 266 ARG A C 1
ATOM 1970 O O . ARG A 1 266 ? -10.909 -10.426 -9.548 1.00 86.50 266 ARG A O 1
ATOM 1977 N N . LYS A 1 267 ? -11.469 -8.402 -8.771 1.00 89.56 267 LYS A N 1
ATOM 1978 C CA . LYS A 1 267 ? -12.131 -7.932 -9.993 1.00 89.56 267 LYS A CA 1
ATOM 1979 C C . LYS A 1 267 ? -11.181 -7.134 -10.888 1.00 89.56 267 LYS A C 1
ATOM 1981 O O . LYS A 1 267 ? -11.572 -6.744 -11.988 1.00 89.56 267 LYS A O 1
ATOM 1986 N N . LEU A 1 268 ? -9.944 -6.892 -10.448 1.00 88.75 268 LEU A N 1
ATOM 1987 C CA . LEU A 1 268 ? -8.953 -6.170 -11.233 1.00 88.75 268 LEU A CA 1
ATOM 1988 C C . LEU A 1 268 ? -8.496 -7.000 -12.440 1.00 88.75 268 LEU A C 1
ATOM 1990 O O . LEU A 1 268 ? -8.098 -8.156 -12.324 1.00 88.75 268 LEU A O 1
ATOM 1994 N N . SER A 1 269 ? -8.511 -6.387 -13.624 1.00 87.44 269 SER A N 1
ATOM 1995 C CA . SER A 1 269 ? -8.024 -7.030 -14.844 1.00 87.44 269 SER A CA 1
ATOM 1996 C C . SER A 1 269 ? -6.496 -7.093 -14.850 1.00 87.44 269 SER A C 1
ATOM 1998 O O . SER A 1 269 ? -5.833 -6.060 -14.975 1.00 87.44 269 SER A O 1
ATOM 2000 N N . ALA A 1 270 ? -5.947 -8.310 -14.807 1.00 83.25 270 ALA A N 1
ATOM 2001 C CA . ALA A 1 270 ? -4.506 -8.547 -14.902 1.00 83.25 270 ALA A CA 1
ATOM 2002 C C . ALA A 1 270 ? -3.894 -7.914 -16.164 1.00 83.25 270 ALA A C 1
ATOM 2004 O O . ALA A 1 270 ? -2.853 -7.276 -16.082 1.00 83.25 270 ALA A O 1
ATOM 2005 N N . LYS A 1 271 ? -4.584 -7.990 -17.312 1.00 84.81 271 LYS A N 1
ATOM 2006 C CA . LYS A 1 271 ? -4.116 -7.404 -18.579 1.00 84.81 271 LYS A CA 1
ATOM 2007 C C . LYS A 1 271 ? -3.971 -5.881 -18.503 1.00 84.81 271 LYS A C 1
ATOM 2009 O O . LYS A 1 271 ? -2.983 -5.336 -18.985 1.00 84.81 271 LYS A O 1
ATOM 2014 N N . LYS A 1 272 ? -4.938 -5.189 -17.883 1.00 88.00 272 LYS A N 1
ATOM 2015 C CA . LYS A 1 272 ? -4.872 -3.726 -17.701 1.00 88.00 272 LYS A CA 1
ATOM 2016 C C . LYS A 1 272 ? -3.734 -3.334 -16.760 1.00 88.00 272 LYS A C 1
ATOM 2018 O O . LYS A 1 272 ? -3.032 -2.367 -17.029 1.00 88.00 272 LYS A O 1
ATOM 2023 N N . LEU A 1 273 ? -3.548 -4.094 -15.681 1.00 88.25 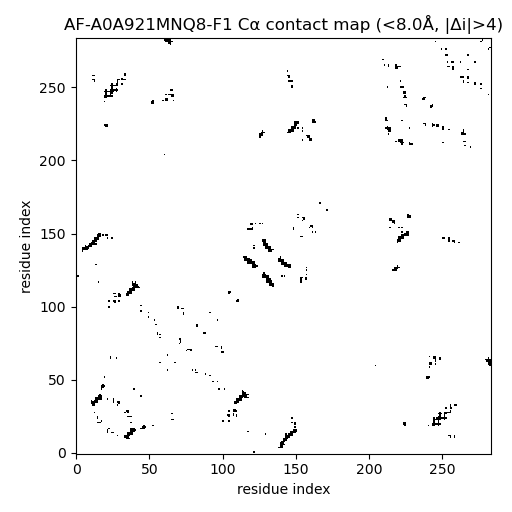273 LEU A N 1
ATOM 2024 C CA . LEU A 1 273 ? -2.465 -3.863 -14.730 1.00 88.25 273 LEU A CA 1
ATOM 2025 C C . LEU A 1 273 ? -1.088 -4.094 -15.368 1.00 88.25 273 LEU A C 1
ATOM 2027 O O . LEU A 1 273 ? -0.203 -3.259 -15.227 1.00 88.25 273 LEU A O 1
ATOM 2031 N N . GLN A 1 274 ? -0.925 -5.187 -16.114 1.00 84.44 274 GLN A N 1
ATOM 2032 C CA . GLN A 1 274 ? 0.309 -5.500 -16.836 1.00 84.44 274 GLN A CA 1
ATOM 2033 C C . GLN A 1 274 ? 0.674 -4.408 -17.843 1.00 84.44 274 GLN A C 1
ATOM 2035 O O . GLN A 1 274 ? 1.812 -3.947 -17.840 1.00 84.44 274 GLN A O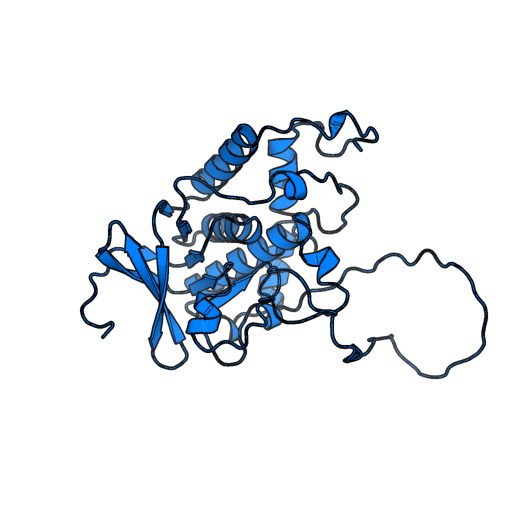 1
ATOM 2040 N N . ALA A 1 275 ? -0.289 -3.951 -18.652 1.00 87.38 275 ALA A N 1
ATOM 2041 C CA . ALA A 1 275 ? -0.069 -2.855 -19.594 1.00 87.38 275 ALA A CA 1
ATOM 2042 C C . ALA A 1 275 ? 0.410 -1.586 -18.872 1.00 87.38 275 ALA A C 1
ATOM 2044 O O . ALA A 1 275 ? 1.417 -0.996 -19.259 1.00 87.38 275 ALA A O 1
ATOM 2045 N N . ARG A 1 276 ? -0.241 -1.230 -17.757 1.00 90.00 276 ARG A N 1
ATOM 2046 C CA . ARG A 1 276 ? 0.151 -0.060 -16.967 1.00 90.00 276 ARG A CA 1
ATOM 2047 C C . ARG A 1 276 ? 1.546 -0.200 -16.351 1.00 90.00 276 ARG A C 1
ATOM 2049 O O . ARG A 1 276 ? 2.298 0.765 -16.305 1.00 90.00 276 ARG A O 1
ATOM 2056 N N . LEU A 1 277 ? 1.920 -1.390 -15.887 1.00 85.56 277 LEU A N 1
ATOM 2057 C CA . LEU A 1 277 ? 3.252 -1.639 -15.327 1.00 85.56 277 LEU A CA 1
ATOM 2058 C C . LEU A 1 277 ? 4.357 -1.574 -16.387 1.00 85.56 277 LEU A C 1
ATOM 2060 O O . LEU A 1 277 ? 5.432 -1.049 -16.099 1.00 85.56 277 LEU A O 1
ATOM 2064 N N . MET A 1 278 ? 4.078 -2.037 -17.609 1.00 85.12 278 MET A N 1
ATOM 2065 C CA . MET A 1 278 ? 4.997 -1.898 -18.744 1.00 85.12 278 MET A CA 1
ATOM 2066 C C . MET A 1 278 ? 5.223 -0.426 -19.113 1.00 85.12 278 MET A C 1
ATOM 2068 O O . MET A 1 278 ? 6.365 -0.031 -19.332 1.00 85.12 278 MET A O 1
ATOM 2072 N N . GLU A 1 279 ? 4.176 0.408 -19.101 1.00 87.44 279 GLU A N 1
ATOM 2073 C CA . GLU A 1 279 ? 4.305 1.866 -19.297 1.00 87.44 279 GLU A CA 1
ATOM 2074 C C . GLU A 1 279 ? 5.201 2.524 -18.236 1.00 87.44 279 GLU A C 1
ATOM 2076 O O . GLU A 1 279 ? 5.912 3.485 -18.521 1.00 87.44 279 GLU A O 1
ATOM 2081 N N . LEU A 1 280 ? 5.193 1.991 -17.011 1.00 82.38 280 LEU A N 1
ATOM 2082 C CA . LEU A 1 280 ? 6.016 2.461 -15.894 1.00 82.38 280 LEU A CA 1
ATOM 2083 C C . LEU A 1 280 ? 7.429 1.847 -15.879 1.00 82.38 280 LEU A C 1
ATOM 2085 O O . LEU A 1 280 ? 8.174 2.052 -14.916 1.00 82.38 280 LEU A O 1
ATOM 2089 N N . GLY A 1 281 ? 7.797 1.079 -16.910 1.00 75.88 281 GLY A N 1
ATOM 2090 C CA . GLY A 1 281 ? 9.116 0.462 -17.047 1.00 75.88 281 GLY A CA 1
ATOM 2091 C C . GLY A 1 281 ? 9.401 -0.651 -16.035 1.00 75.88 281 GLY A C 1
ATOM 2092 O O . GLY A 1 281 ? 10.568 -0.954 -15.780 1.00 75.88 281 GLY A O 1
ATOM 2093 N N . ALA A 1 282 ? 8.371 -1.242 -15.421 1.00 70.44 282 ALA A N 1
ATOM 2094 C CA . ALA A 1 282 ? 8.548 -2.384 -14.532 1.00 70.44 282 ALA A CA 1
ATOM 2095 C C . ALA A 1 282 ? 8.865 -3.645 -15.355 1.00 70.44 282 ALA A C 1
ATOM 2097 O O . ALA A 1 282 ? 8.117 -4.012 -16.260 1.00 70.44 282 ALA A O 1
ATOM 2098 N N . ALA A 1 283 ? 9.970 -4.315 -15.025 1.00 58.81 283 ALA A N 1
ATOM 2099 C CA . ALA A 1 283 ? 10.305 -5.617 -15.592 1.00 58.81 283 ALA A CA 1
ATOM 2100 C C . ALA A 1 283 ? 9.467 -6.699 -14.887 1.00 58.81 283 ALA A C 1
ATOM 2102 O O . ALA A 1 283 ? 9.542 -6.821 -13.661 1.00 58.81 283 ALA A O 1
ATOM 2103 N N . MET A 1 284 ? 8.656 -7.437 -15.652 1.00 51.47 284 MET A N 1
ATOM 2104 C CA . MET A 1 284 ? 7.856 -8.583 -15.189 1.00 51.47 284 MET A CA 1
ATOM 2105 C C . MET A 1 284 ? 8.405 -9.888 -15.745 1.00 51.47 284 MET A C 1
ATOM 2107 O O . MET A 1 284 ? 8.808 -9.884 -16.929 1.00 51.47 284 MET A O 1
#

pLDDT: mean 70.72, std 26.3, range [20.12, 98.75]

Radius of gyration: 20.04 Å; Cα contacts (8 Å, |Δi|>4): 502; chains: 1; bounding box: 54×54×51 Å

Nearest PDB structures (foldseek):
  3oz2-assembly1_A  TM=6.588E-01  e=4.554E-09  Thermoplasma acidophilum
  8bxl-assembly3_E  TM=5.758E-01  e=1.007E-04  Penicillium expansum
  3t37-assembly1_A  TM=6.000E-01  e=1.726E-03  Mesorhizobium loti
  4udp-assembly1_A  TM=5.484E-01  e=1.627E-03  Methylovorus sp. MP688
  4udr-assembly2_B  TM=5.446E-01  e=1.726E-03  Methylovorus sp. MP688

Mean predicted aligned error: 12.57 Å

Sequence (284 aa):
MIHDLPVIRKADVVVLGTRPASIGAAVAAGREGAKTLLIERSREIDVPTVSSLTENRNDCPAAGGFYQELLKRFCGDNAGQTCSSKASRRRIGRRKLRGILSEMLKEAGVEVMFRTKVCAPIMHDHLVQGVIIEEEGERRAILAKIVIDCTGDIAARAGAEVRTNSRLSTDAEAPNHETRCKKVDGEDGRPTGNGTQKKETSLNGYAILCGCFVPEKVDGIFLAGQNLSGICGACRSHCAAPFCANMGQFAGVAAAMCARALILPRKLSAKKLQARLMELGAAM

Secondary structure (DSSP, 8-state):
--TTS-EEEEEEEEEES-SHHHHHHHHHHHHTT--EEEE-SSSS---TTHHHHHS--TT-TT--THHHHHHHHHHGGGTT----STTTTS---HHHHHHHHHHHHHHTT-EEE-S-EEEEEEEETTEEEEEEEEETTEEEEEEEEEEEESSSHHHHHTT---------SS--PPP-----PPP---S----------------------GGGGS-SS-BSEEE-STT----TTTHHHHTSHHHHHHHHHHHHHHHHHHHHHT--GGGS-HHHHHHHHHHTT---